Protein AF-A0A1V4S328-F1 (afdb_monomer_lite)

Structure (mmCIF, N/CA/C/O backbone):
data_AF-A0A1V4S328-F1
#
_entry.id   AF-A0A1V4S328-F1
#
loop_
_atom_site.group_PDB
_atom_site.id
_atom_site.type_symbol
_atom_site.label_atom_id
_atom_site.label_alt_id
_atom_site.label_comp_id
_atom_site.label_asym_id
_atom_site.label_entity_id
_atom_site.label_seq_id
_atom_site.pdbx_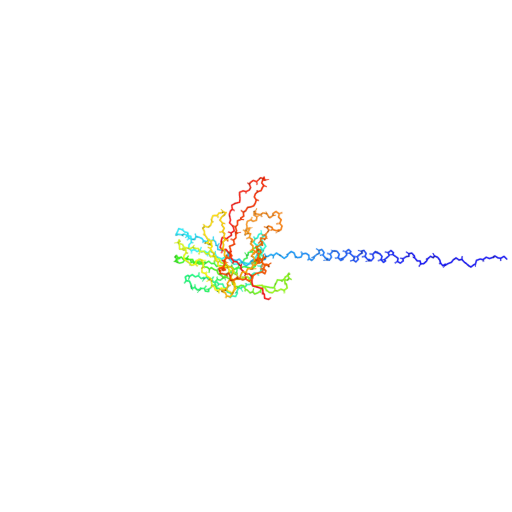PDB_ins_code
_atom_site.Cartn_x
_atom_site.Cartn_y
_atom_site.Cartn_z
_atom_site.occupancy
_atom_site.B_iso_or_equiv
_atom_site.auth_seq_id
_atom_site.auth_comp_id
_atom_site.auth_asym_id
_atom_site.auth_atom_id
_atom_site.pdbx_PDB_model_num
ATOM 1 N N . MET A 1 1 ? 81.652 -33.520 -58.644 1.00 34.81 1 MET A N 1
ATOM 2 C CA . MET A 1 1 ? 80.403 -34.235 -58.299 1.00 34.81 1 MET A CA 1
ATOM 3 C C . MET A 1 1 ? 79.963 -33.724 -56.936 1.00 34.81 1 MET A C 1
ATOM 5 O O . MET A 1 1 ? 80.774 -33.775 -56.031 1.00 34.81 1 MET A O 1
ATOM 9 N N . ALA A 1 2 ? 78.883 -32.932 -56.875 1.00 40.53 2 ALA A N 1
ATOM 10 C CA . ALA A 1 2 ? 77.591 -33.365 -56.312 1.00 40.53 2 ALA A CA 1
ATOM 11 C C . ALA A 1 2 ? 77.728 -33.763 -54.822 1.00 40.53 2 ALA A C 1
ATOM 13 O O . ALA A 1 2 ? 78.492 -34.663 -54.526 1.00 40.53 2 ALA A O 1
ATOM 14 N N . PHE A 1 3 ? 77.041 -33.208 -53.822 1.00 40.44 3 PHE A N 1
ATOM 15 C CA . PHE A 1 3 ? 75.657 -32.736 -53.728 1.00 40.44 3 PHE A CA 1
ATOM 16 C C . PHE A 1 3 ? 75.430 -32.279 -52.252 1.00 40.44 3 PHE A C 1
ATOM 18 O O . PHE A 1 3 ? 76.254 -32.580 -51.395 1.00 40.44 3 PHE A O 1
ATOM 25 N N . PHE A 1 4 ? 74.278 -31.662 -51.955 1.00 43.84 4 PHE A N 1
ATOM 26 C CA . PHE A 1 4 ? 73.704 -31.380 -50.617 1.00 43.84 4 PHE A CA 1
ATOM 27 C C . PHE A 1 4 ? 74.203 -30.167 -49.809 1.00 43.84 4 PHE A C 1
ATOM 29 O O . PHE A 1 4 ? 74.969 -30.289 -48.862 1.00 43.84 4 PHE A O 1
ATOM 36 N N . CYS A 1 5 ? 73.587 -29.007 -50.055 1.00 41.19 5 CYS A N 1
ATOM 37 C CA . CYS A 1 5 ? 73.228 -28.074 -48.980 1.00 41.19 5 CYS A CA 1
ATOM 38 C C . CYS A 1 5 ? 72.052 -27.207 -49.452 1.00 41.19 5 CYS A C 1
ATOM 40 O O . CYS A 1 5 ? 72.241 -26.193 -50.116 1.00 41.19 5 CYS A O 1
ATOM 42 N N . GLY A 1 6 ? 70.819 -27.649 -49.205 1.00 49.41 6 GLY A N 1
ATOM 43 C CA . GLY A 1 6 ? 69.648 -26.915 -49.682 1.00 49.41 6 GLY A CA 1
ATOM 44 C C . GLY A 1 6 ? 68.334 -27.629 -49.423 1.00 49.41 6 GLY A C 1
ATOM 45 O O . GLY A 1 6 ? 67.658 -27.996 -50.370 1.00 49.41 6 GLY A O 1
ATOM 46 N N . LEU A 1 7 ? 67.988 -27.857 -48.155 1.00 45.91 7 LEU A N 1
ATOM 47 C CA . LEU A 1 7 ? 66.638 -28.252 -47.733 1.00 45.91 7 LEU A CA 1
ATOM 48 C C . LEU A 1 7 ? 66.539 -28.146 -46.205 1.00 45.91 7 LEU A C 1
ATOM 50 O O . LEU A 1 7 ? 66.633 -29.149 -45.510 1.00 45.91 7 LEU A O 1
ATOM 54 N N . ASN A 1 8 ? 66.402 -26.932 -45.653 1.00 46.69 8 ASN A N 1
ATOM 55 C CA . ASN A 1 8 ? 65.917 -26.811 -44.267 1.00 46.69 8 ASN A CA 1
ATOM 56 C C . ASN A 1 8 ? 65.267 -25.467 -43.877 1.00 46.69 8 ASN A C 1
ATOM 58 O O . ASN A 1 8 ? 65.293 -25.086 -42.713 1.00 46.69 8 ASN A O 1
ATOM 62 N N . GLN A 1 9 ? 64.674 -24.725 -44.819 1.00 46.88 9 GLN A N 1
ATOM 63 C CA . GLN A 1 9 ? 64.076 -23.404 -44.528 1.00 46.88 9 GLN A CA 1
ATOM 64 C C . GLN A 1 9 ? 62.601 -23.267 -44.946 1.00 46.88 9 GLN A C 1
ATOM 66 O O . GLN A 1 9 ? 62.129 -22.166 -45.208 1.00 46.88 9 GLN A O 1
ATOM 71 N N . LEU A 1 10 ? 61.835 -24.365 -45.002 1.00 42.78 10 LEU A N 1
ATOM 72 C CA . LEU A 1 10 ? 60.416 -24.312 -45.402 1.00 42.78 10 LEU A CA 1
ATOM 73 C C . LEU A 1 10 ? 59.419 -24.974 -44.439 1.00 42.78 10 LEU A C 1
ATOM 75 O O . LEU A 1 10 ? 58.269 -25.160 -44.821 1.00 42.78 10 LEU A O 1
ATOM 79 N N . ASN A 1 11 ? 59.788 -25.273 -43.185 1.00 45.16 11 ASN A N 1
ATOM 80 C CA . ASN A 1 11 ? 58.861 -25.968 -42.275 1.00 45.16 11 ASN A CA 1
ATOM 81 C C . ASN A 1 11 ? 58.718 -25.387 -40.855 1.00 45.16 11 ASN A C 1
ATOM 83 O O . ASN A 1 11 ? 58.588 -26.130 -39.891 1.00 45.16 11 ASN A O 1
ATOM 87 N N . GLN A 1 12 ? 58.716 -24.058 -40.703 1.00 45.53 12 GLN A N 1
ATOM 88 C CA . GLN A 1 12 ? 58.572 -23.399 -39.386 1.00 45.53 12 GLN A CA 1
ATOM 89 C C . GLN A 1 12 ? 57.487 -22.301 -39.336 1.00 45.53 12 GLN A C 1
ATOM 91 O O . GLN A 1 12 ? 57.555 -21.393 -38.514 1.00 45.53 12 GLN A O 1
ATOM 96 N N . LYS A 1 13 ? 56.454 -22.338 -40.199 1.00 47.22 13 LYS A N 1
ATOM 97 C CA . LYS A 1 13 ? 55.400 -21.292 -40.200 1.00 47.22 13 LYS A CA 1
ATOM 98 C C . LYS A 1 13 ? 53.945 -21.777 -40.174 1.00 47.22 13 LYS A C 1
ATOM 100 O O . LYS A 1 13 ? 53.052 -20.990 -40.477 1.00 47.22 13 LYS A O 1
ATOM 105 N N . LYS A 1 14 ? 53.672 -23.032 -39.793 1.00 48.50 14 LYS A N 1
ATOM 106 C CA . LYS A 1 14 ? 52.286 -23.542 -39.683 1.00 48.50 14 LYS A CA 1
ATOM 107 C C . LYS A 1 14 ? 51.793 -23.872 -38.271 1.00 48.50 14 LYS A C 1
ATOM 109 O O . LYS A 1 14 ? 50.584 -23.944 -38.090 1.00 48.50 14 LYS A O 1
ATOM 114 N N . GLU A 1 15 ? 52.657 -23.967 -37.264 1.00 48.09 15 GLU A N 1
ATOM 115 C CA . GLU A 1 15 ? 52.223 -24.429 -35.930 1.00 48.09 15 GLU A CA 1
ATOM 116 C C . GLU A 1 15 ? 51.685 -23.318 -35.007 1.00 48.09 15 GLU A C 1
ATOM 118 O O . GLU A 1 15 ? 50.875 -23.580 -34.126 1.00 48.09 15 GLU A O 1
ATOM 123 N N . GLY A 1 16 ? 52.008 -22.043 -35.255 1.00 48.28 16 GLY A N 1
ATOM 124 C CA . GLY A 1 16 ? 51.587 -20.937 -34.375 1.00 48.28 16 GLY A CA 1
ATOM 125 C C . GLY A 1 16 ? 50.174 -20.375 -34.609 1.00 48.28 16 GLY A C 1
ATOM 126 O O . GLY A 1 16 ? 49.728 -19.509 -33.854 1.00 48.28 16 GLY A O 1
ATOM 127 N N . GLY A 1 17 ? 49.481 -20.798 -35.673 1.00 52.22 17 GLY A N 1
ATOM 128 C CA . GLY A 1 17 ? 48.172 -20.250 -36.062 1.00 52.22 17 GLY A CA 1
ATOM 129 C C . GLY A 1 17 ? 46.989 -20.907 -35.348 1.00 52.22 17 GLY A C 1
ATOM 130 O O . GLY A 1 17 ? 46.088 -20.210 -34.880 1.00 52.22 17 GLY A O 1
ATOM 131 N N . GLY A 1 18 ? 47.014 -22.239 -35.225 1.00 57.62 18 GLY A N 1
ATOM 132 C CA . GLY A 1 18 ? 45.934 -23.027 -34.621 1.00 57.62 18 GLY A CA 1
ATOM 133 C C . GLY A 1 18 ? 45.798 -22.793 -33.118 1.00 57.62 18 GLY A C 1
ATOM 134 O O . GLY A 1 18 ? 44.697 -22.555 -32.633 1.00 57.62 18 GLY A O 1
ATOM 135 N N . GLU A 1 19 ? 46.916 -22.741 -32.393 1.00 63.19 19 GLU A N 1
ATOM 136 C CA . GLU A 1 19 ? 46.919 -22.488 -30.947 1.00 63.19 19 GLU A CA 1
ATOM 137 C C . GLU A 1 19 ? 46.422 -21.070 -30.611 1.00 63.19 19 GLU A C 1
ATOM 139 O O . GLU A 1 19 ? 45.629 -20.873 -29.690 1.00 63.19 19 GLU A O 1
ATOM 144 N N . LYS A 1 20 ? 46.816 -20.067 -31.411 1.00 63.84 20 LYS A N 1
ATOM 145 C CA . LYS A 1 20 ? 46.318 -18.688 -31.269 1.00 63.84 20 LYS A CA 1
ATOM 146 C C . LYS A 1 20 ? 44.831 -18.572 -31.606 1.00 63.84 20 LYS A C 1
ATOM 148 O O . LYS A 1 20 ? 44.135 -17.790 -30.962 1.00 63.84 20 LYS A O 1
ATOM 153 N N . MET A 1 21 ? 44.340 -19.329 -32.588 1.00 69.44 21 MET A N 1
ATOM 154 C CA . MET A 1 21 ? 42.917 -19.367 -32.938 1.00 69.44 21 MET A CA 1
ATOM 155 C C . MET A 1 21 ? 42.092 -20.044 -31.835 1.00 69.44 21 MET A C 1
ATOM 157 O O . MET A 1 21 ? 41.074 -19.506 -31.413 1.00 69.44 21 MET A O 1
ATOM 161 N N . MET A 1 22 ? 42.569 -21.168 -31.298 1.00 72.25 22 MET A N 1
ATOM 162 C CA . MET A 1 22 ? 41.889 -21.932 -30.248 1.00 72.25 22 MET A CA 1
ATOM 163 C C . MET A 1 22 ? 41.813 -21.153 -28.925 1.00 72.25 22 MET A C 1
ATOM 165 O O . MET A 1 22 ? 40.762 -21.129 -28.290 1.00 72.25 22 MET A O 1
ATOM 169 N N . LYS A 1 23 ? 42.870 -20.406 -28.565 1.00 68.44 23 LYS A N 1
ATOM 170 C CA . LYS A 1 23 ? 42.860 -19.483 -27.413 1.00 68.44 23 LYS A CA 1
ATOM 171 C C . LYS A 1 23 ? 41.857 -18.340 -27.581 1.00 68.44 23 LYS A C 1
ATOM 173 O O . LYS A 1 23 ? 41.199 -17.978 -26.612 1.00 68.44 23 LYS A O 1
ATOM 178 N N . LYS A 1 24 ? 41.703 -17.793 -28.794 1.00 71.94 24 LYS A N 1
ATOM 179 C CA . LYS A 1 24 ? 40.712 -16.741 -29.089 1.00 71.94 24 LYS A CA 1
ATOM 180 C C . LYS A 1 24 ? 39.277 -17.263 -29.027 1.00 71.94 24 LYS A C 1
ATOM 182 O O . LYS A 1 24 ? 38.424 -16.580 -28.474 1.00 71.94 24 LYS A O 1
ATOM 187 N N . VAL A 1 25 ? 39.022 -18.466 -29.545 1.00 78.69 25 VAL A N 1
ATOM 188 C CA . VAL A 1 25 ? 37.701 -19.116 -29.473 1.00 78.69 25 VAL A CA 1
ATOM 189 C C . VAL A 1 25 ? 37.343 -19.458 -28.026 1.00 78.69 25 VAL A C 1
ATOM 191 O O . VAL A 1 25 ? 36.220 -19.198 -27.609 1.00 78.69 25 VAL A O 1
ATOM 194 N N . PHE A 1 26 ? 38.301 -19.949 -27.235 1.00 81.19 26 PHE A N 1
ATOM 195 C CA . PHE A 1 26 ? 38.105 -20.199 -25.807 1.00 81.19 26 PHE A CA 1
ATOM 196 C C . PHE A 1 26 ? 37.817 -18.906 -25.030 1.00 81.19 26 PHE A C 1
ATOM 198 O O . PHE A 1 26 ? 36.848 -18.850 -24.280 1.00 81.19 26 PHE A O 1
ATOM 205 N N . PHE A 1 27 ? 38.588 -17.837 -25.260 1.00 80.06 27 PHE A N 1
ATOM 206 C CA . PHE A 1 27 ? 38.329 -16.530 -24.641 1.00 80.06 27 PHE A CA 1
ATOM 207 C C . PHE A 1 27 ? 36.964 -15.951 -25.029 1.00 80.06 27 PHE A C 1
ATOM 209 O O . PHE A 1 27 ? 36.276 -15.392 -24.179 1.00 80.06 27 PHE A O 1
ATOM 216 N N . LEU A 1 28 ? 36.556 -16.097 -26.293 1.00 80.44 28 LEU A N 1
ATOM 217 C CA . LEU A 1 28 ? 35.255 -15.632 -26.768 1.00 80.44 28 LEU A CA 1
ATOM 218 C C . LEU A 1 28 ? 34.106 -16.449 -26.159 1.00 80.44 28 LEU A C 1
ATOM 220 O O . LEU A 1 28 ? 33.110 -15.868 -25.745 1.00 80.44 28 LEU A O 1
ATOM 224 N N . ALA A 1 29 ? 34.259 -17.771 -26.036 1.00 79.12 29 ALA A N 1
ATOM 225 C CA . ALA A 1 29 ? 33.281 -18.638 -25.383 1.00 79.12 29 ALA A CA 1
ATOM 226 C C . ALA A 1 29 ? 33.141 -18.320 -23.885 1.00 79.12 29 ALA A C 1
ATOM 228 O O . ALA A 1 29 ? 32.024 -18.211 -23.389 1.00 79.12 29 ALA A O 1
ATOM 229 N N . VAL A 1 30 ? 34.256 -18.092 -23.181 1.00 79.81 30 VAL A N 1
ATOM 230 C CA . VAL A 1 30 ? 34.241 -17.657 -21.775 1.00 79.81 30 VAL A CA 1
ATOM 231 C C . VAL A 1 30 ? 33.576 -16.287 -21.641 1.00 79.81 30 VAL A C 1
ATOM 233 O O . VAL A 1 30 ? 32.736 -16.118 -20.768 1.00 79.81 30 VAL A O 1
ATOM 236 N N . MET A 1 31 ? 33.863 -15.331 -22.528 1.00 76.12 31 MET A N 1
ATOM 237 C CA . MET A 1 31 ? 33.192 -14.025 -22.522 1.00 76.12 31 MET A CA 1
ATOM 238 C C . MET A 1 31 ? 31.686 -14.128 -22.786 1.00 76.12 31 MET A C 1
ATOM 240 O O . MET A 1 31 ? 30.918 -13.449 -22.117 1.00 76.12 31 MET A O 1
ATOM 244 N N . ILE A 1 32 ? 31.242 -14.998 -23.696 1.00 73.44 32 ILE A N 1
ATOM 245 C CA . ILE A 1 32 ? 29.811 -15.219 -23.959 1.00 73.44 32 ILE A CA 1
ATOM 246 C C . ILE A 1 32 ? 29.117 -15.864 -22.748 1.00 73.44 32 ILE A C 1
ATOM 248 O O . ILE A 1 32 ? 28.014 -15.453 -22.398 1.00 73.44 32 ILE A O 1
ATOM 252 N N . VAL A 1 33 ? 29.761 -16.821 -22.069 1.00 71.31 33 VAL A N 1
ATOM 253 C CA . VAL A 1 33 ? 29.229 -17.437 -20.837 1.00 71.31 33 VAL A CA 1
ATOM 254 C C . VAL A 1 33 ? 29.179 -16.427 -19.689 1.00 71.31 33 VAL A C 1
ATOM 256 O O . VAL A 1 33 ? 28.182 -16.357 -18.981 1.00 71.31 33 VAL A O 1
ATOM 259 N N . VAL A 1 34 ? 30.215 -15.600 -19.531 1.00 65.75 34 VAL A N 1
ATOM 260 C CA . VAL A 1 34 ? 30.266 -14.553 -18.501 1.00 65.75 34 VAL A CA 1
ATOM 261 C C . VAL A 1 34 ? 29.190 -13.494 -18.758 1.00 65.75 34 VAL A C 1
ATOM 263 O O . VAL A 1 34 ? 28.447 -13.171 -17.841 1.00 65.75 34 VAL A O 1
ATOM 266 N N . VAL A 1 35 ? 29.025 -13.014 -19.996 1.00 62.88 35 VAL A N 1
ATOM 267 C CA . VAL A 1 35 ? 27.975 -12.042 -20.361 1.00 62.88 35 VAL A CA 1
ATOM 268 C C . VAL A 1 35 ? 26.567 -12.645 -20.239 1.00 62.88 35 VAL A C 1
ATOM 270 O O . VAL A 1 35 ? 25.644 -11.943 -19.835 1.00 62.88 35 VAL A O 1
ATOM 273 N N . GLY A 1 36 ? 26.393 -13.943 -20.511 1.00 55.72 36 GLY A N 1
ATOM 274 C CA . GLY A 1 36 ? 25.116 -14.647 -20.338 1.00 55.72 36 GLY A CA 1
ATOM 275 C C . GLY A 1 36 ? 24.683 -14.836 -18.877 1.00 55.72 36 GLY A C 1
ATOM 276 O O . GLY A 1 36 ? 23.493 -14.983 -18.616 1.00 55.72 36 GLY A O 1
ATOM 277 N N . CYS A 1 37 ? 25.618 -14.788 -17.923 1.00 54.16 37 CYS A N 1
ATOM 278 C CA . CYS A 1 37 ? 25.336 -14.960 -16.494 1.00 54.16 37 CYS A CA 1
ATOM 279 C C . CYS A 1 37 ? 24.959 -13.661 -15.756 1.00 54.16 37 CYS A C 1
ATOM 281 O O . CYS A 1 37 ? 24.555 -13.735 -14.599 1.00 54.16 37 CYS A O 1
ATOM 283 N N . PHE A 1 38 ? 25.061 -12.487 -16.394 1.00 48.09 38 PHE A N 1
ATOM 284 C CA . PHE A 1 38 ? 24.741 -11.184 -15.778 1.00 48.09 38 PHE A CA 1
ATOM 285 C C . PHE A 1 38 ? 23.399 -10.591 -16.230 1.00 48.09 38 PHE A C 1
ATOM 287 O O . PHE A 1 38 ? 23.171 -9.390 -16.104 1.00 48.09 38 PHE A O 1
ATOM 294 N N . GLY A 1 39 ? 22.486 -11.419 -16.739 1.00 41.41 39 GLY A N 1
ATOM 295 C CA . GLY A 1 39 ? 21.101 -11.013 -16.966 1.00 41.41 39 GLY A CA 1
ATOM 296 C C . GLY A 1 39 ? 20.331 -10.917 -15.650 1.00 41.41 39 GLY A C 1
ATOM 297 O O . GLY A 1 39 ? 19.484 -11.760 -15.382 1.00 41.41 39 GLY A O 1
ATOM 298 N N . SER A 1 40 ? 20.620 -9.919 -14.814 1.00 44.75 40 SER A N 1
ATOM 299 C CA . SER A 1 40 ? 19.703 -9.528 -13.745 1.00 44.75 40 SER A CA 1
ATOM 300 C C . SER A 1 40 ? 18.524 -8.814 -14.395 1.00 44.75 40 SER A C 1
ATOM 302 O O . SER A 1 40 ? 18.599 -7.634 -14.736 1.00 44.75 40 SER A O 1
ATOM 304 N N . THR A 1 41 ? 17.438 -9.543 -14.618 1.00 44.09 41 THR A N 1
ATOM 305 C CA . THR A 1 41 ? 16.123 -8.933 -14.782 1.00 44.09 41 THR A CA 1
ATOM 306 C C . THR A 1 41 ? 15.852 -8.139 -13.507 1.00 44.09 41 THR A C 1
ATOM 308 O O . THR A 1 41 ? 15.697 -8.716 -12.433 1.00 44.09 41 THR A O 1
ATOM 311 N N . ALA A 1 42 ? 15.904 -6.809 -13.601 1.00 44.94 42 ALA A N 1
ATOM 312 C CA . ALA A 1 42 ? 15.511 -5.927 -12.512 1.00 44.94 42 ALA A CA 1
ATOM 313 C C . ALA A 1 42 ? 14.002 -6.099 -12.317 1.00 44.94 42 ALA A C 1
ATOM 315 O O . ALA A 1 42 ? 13.197 -5.529 -13.052 1.00 44.94 42 ALA A O 1
ATOM 316 N N . PHE A 1 43 ? 13.623 -6.986 -11.403 1.00 56.00 43 PHE A N 1
ATOM 317 C CA . PHE A 1 43 ? 12.236 -7.180 -11.025 1.00 56.00 43 PHE A CA 1
ATOM 318 C C . PHE A 1 43 ? 11.854 -6.077 -10.046 1.00 56.00 43 PHE A C 1
ATOM 320 O O . PHE A 1 43 ? 12.553 -5.845 -9.061 1.00 56.00 43 PHE A O 1
ATOM 327 N N . ALA A 1 44 ? 10.738 -5.397 -10.293 1.00 62.19 44 ALA A N 1
ATOM 328 C CA . ALA A 1 44 ? 10.223 -4.424 -9.347 1.00 62.19 44 ALA A CA 1
ATOM 329 C C . ALA A 1 44 ? 9.803 -5.156 -8.063 1.00 62.19 44 ALA A C 1
ATOM 331 O O . ALA A 1 44 ? 8.905 -5.996 -8.059 1.00 62.19 44 ALA A O 1
ATOM 332 N N . HIS A 1 45 ? 10.481 -4.874 -6.956 1.00 79.94 45 HIS A N 1
ATOM 333 C CA . HIS A 1 45 ? 10.024 -5.264 -5.626 1.00 79.94 45 HIS A CA 1
ATOM 334 C C . HIS A 1 45 ? 9.089 -4.189 -5.055 1.00 79.94 45 HIS A C 1
ATOM 336 O O . HIS A 1 45 ? 9.251 -2.992 -5.329 1.00 79.94 45 HIS A O 1
ATOM 342 N N . PHE A 1 46 ? 8.127 -4.626 -4.245 1.00 86.88 46 PHE A N 1
ATOM 343 C CA . PHE A 1 46 ? 7.056 -3.796 -3.704 1.00 86.88 46 PHE A CA 1
ATOM 344 C C . PHE A 1 46 ? 7.018 -3.855 -2.181 1.00 86.88 46 PHE A C 1
ATOM 346 O O . PHE A 1 46 ? 7.005 -4.934 -1.576 1.00 86.88 46 PHE A O 1
ATOM 353 N N . GLY A 1 47 ? 6.953 -2.679 -1.564 1.00 89.38 47 GLY A N 1
ATOM 354 C CA . GLY A 1 47 ? 6.502 -2.501 -0.194 1.00 89.38 47 GLY A CA 1
ATOM 355 C C . GLY A 1 47 ? 5.000 -2.755 -0.119 1.00 89.38 47 GLY A C 1
ATOM 356 O O . GLY A 1 47 ? 4.190 -2.109 -0.776 1.00 89.38 47 GLY A O 1
ATOM 357 N N . MET A 1 48 ? 4.597 -3.721 0.696 1.00 93.44 48 MET A N 1
ATOM 358 C CA . MET A 1 48 ? 3.206 -4.142 0.792 1.00 93.44 48 MET A CA 1
ATOM 359 C C . MET A 1 48 ? 2.665 -3.921 2.197 1.00 93.44 48 MET A C 1
ATOM 361 O O . MET A 1 48 ? 3.315 -4.276 3.174 1.00 93.44 48 MET A O 1
ATOM 365 N N . ILE A 1 49 ? 1.438 -3.402 2.291 1.00 95.81 49 ILE A N 1
ATOM 366 C CA . ILE A 1 49 ? 0.599 -3.429 3.495 1.00 95.81 49 ILE A CA 1
ATOM 367 C C . ILE A 1 49 ? -0.736 -4.069 3.109 1.00 95.81 49 ILE A C 1
ATOM 369 O O . ILE A 1 49 ? -1.580 -3.440 2.478 1.00 95.81 49 ILE A O 1
ATOM 373 N N . ILE A 1 50 ? -0.934 -5.330 3.474 1.00 95.38 50 ILE A N 1
ATOM 374 C CA . ILE A 1 50 ? -2.118 -6.111 3.125 1.00 95.38 50 ILE A CA 1
ATOM 375 C C . ILE A 1 50 ? -2.993 -6.292 4.367 1.00 95.38 50 ILE A C 1
ATOM 377 O O . ILE A 1 50 ? -2.634 -7.054 5.273 1.00 95.38 50 ILE A O 1
ATOM 381 N N . PRO A 1 51 ? -4.148 -5.614 4.441 1.00 95.88 51 PRO A N 1
ATOM 382 C CA . PRO A 1 51 ? -5.130 -5.887 5.469 1.00 95.88 51 PRO A CA 1
ATOM 383 C C . PRO A 1 51 ? -5.916 -7.158 5.117 1.00 95.88 51 PRO A C 1
ATOM 385 O O . PRO A 1 51 ? -6.128 -7.496 3.955 1.00 95.88 51 PRO A O 1
ATOM 388 N N . SER A 1 52 ? -6.372 -7.864 6.146 1.00 94.94 52 SER A N 1
ATOM 389 C CA . SER A 1 52 ? -7.268 -9.022 6.014 1.00 94.94 52 SER A CA 1
ATOM 390 C C . SER A 1 52 ? -8.645 -8.658 5.456 1.00 94.94 52 SER A C 1
ATOM 392 O O . SER A 1 52 ? -9.304 -9.523 4.887 1.00 94.94 52 SER A O 1
ATOM 394 N N . ASP A 1 53 ? -9.052 -7.398 5.606 1.00 92.56 53 ASP A N 1
ATOM 395 C CA . ASP A 1 53 ? -10.284 -6.840 5.063 1.00 92.56 53 ASP A CA 1
ATOM 396 C C . ASP A 1 53 ? -10.100 -5.337 4.807 1.00 92.56 53 ASP A C 1
ATOM 398 O O . ASP A 1 53 ? -9.454 -4.643 5.596 1.00 92.56 53 ASP A O 1
ATOM 402 N N . THR A 1 54 ? -10.652 -4.836 3.705 1.00 90.75 54 THR A N 1
ATOM 403 C CA . THR A 1 54 ? -10.624 -3.417 3.324 1.00 90.75 54 THR A CA 1
ATOM 404 C C . THR A 1 54 ? -11.972 -2.716 3.499 1.00 90.75 54 THR A C 1
ATOM 406 O O . THR A 1 54 ? -12.023 -1.488 3.408 1.00 90.75 54 THR A O 1
ATOM 409 N N . MET A 1 55 ? -13.056 -3.458 3.754 1.00 93.25 55 MET A N 1
ATOM 410 C CA . MET A 1 55 ? -14.433 -2.954 3.822 1.00 93.25 55 MET A CA 1
ATOM 411 C C . MET A 1 55 ? -15.172 -3.570 5.016 1.00 93.25 55 MET A C 1
ATOM 413 O O . MET A 1 55 ? -16.088 -4.370 4.854 1.00 93.25 55 MET A O 1
ATOM 417 N N . VAL A 1 56 ? -14.776 -3.178 6.226 1.00 94.81 56 VAL A N 1
ATOM 418 C CA . VAL A 1 56 ? -15.298 -3.762 7.469 1.00 94.81 56 VAL A CA 1
ATOM 419 C C . VAL A 1 56 ? -16.706 -3.236 7.751 1.00 94.81 56 VAL A C 1
ATOM 421 O O . VAL A 1 56 ? -16.883 -2.046 8.005 1.00 94.81 56 VAL A O 1
ATOM 424 N N . MET A 1 57 ? -17.716 -4.099 7.795 1.00 94.50 57 MET A N 1
ATOM 425 C CA . MET A 1 57 ? -19.109 -3.749 8.096 1.00 94.50 57 MET A CA 1
ATOM 426 C C . MET A 1 57 ? -19.504 -4.102 9.538 1.00 94.50 57 MET A C 1
ATOM 428 O O . MET A 1 57 ? -18.754 -4.716 10.294 1.00 94.50 57 MET A O 1
ATOM 432 N N . GLN A 1 58 ? -20.693 -3.663 9.977 1.00 89.19 58 GLN A N 1
ATOM 433 C CA . GLN A 1 58 ? -21.133 -3.804 11.378 1.00 89.19 58 GLN A CA 1
ATOM 434 C C . GLN A 1 58 ? -21.201 -5.261 11.872 1.00 89.19 58 GLN A C 1
ATOM 436 O O . GLN A 1 58 ? -21.003 -5.498 13.065 1.00 89.19 58 GLN A O 1
ATOM 441 N N . GLY A 1 59 ? -21.478 -6.211 10.972 1.00 90.12 59 GLY A N 1
ATOM 442 C CA . GLY A 1 59 ? -21.527 -7.646 11.271 1.00 90.12 59 GLY A CA 1
ATOM 443 C C . GLY A 1 59 ? -20.165 -8.345 11.264 1.00 90.12 59 GLY A C 1
ATOM 444 O O . GLY A 1 59 ? -20.077 -9.493 11.697 1.00 90.12 59 GLY A O 1
ATOM 445 N N . ASP A 1 60 ? -19.108 -7.669 10.809 1.00 93.12 60 ASP A N 1
ATOM 446 C CA . ASP A 1 60 ? -17.797 -8.279 10.617 1.00 93.12 60 ASP A CA 1
ATOM 447 C C . ASP A 1 60 ? -16.948 -8.270 11.891 1.00 93.12 60 ASP A C 1
ATOM 449 O O . ASP A 1 60 ? -17.225 -7.605 12.900 1.00 93.12 60 ASP A O 1
ATOM 453 N N . LYS A 1 61 ? -15.838 -9.012 11.841 1.00 92.88 61 LYS A N 1
ATOM 454 C CA . LYS A 1 61 ? -14.825 -8.956 12.892 1.00 92.88 61 LYS A CA 1
ATOM 455 C C . LYS A 1 61 ? -14.242 -7.547 12.946 1.00 92.88 61 LYS A C 1
ATOM 457 O O . LYS A 1 61 ? -13.667 -7.051 11.989 1.00 92.88 61 LYS A O 1
ATOM 462 N N . ARG A 1 62 ? -14.273 -6.940 14.131 1.00 95.56 62 ARG A N 1
ATOM 463 C CA . ARG A 1 62 ? -13.676 -5.611 14.370 1.00 95.56 62 ARG A CA 1
ATOM 464 C C . ARG A 1 62 ? -12.147 -5.613 14.440 1.00 95.56 62 ARG A C 1
ATOM 466 O O . ARG A 1 62 ? -11.553 -4.585 14.755 1.00 95.56 62 ARG A O 1
ATOM 473 N N . VAL A 1 63 ? -11.519 -6.770 14.261 1.00 97.69 63 VAL A N 1
ATOM 474 C CA . VAL A 1 63 ? -10.068 -6.927 14.289 1.00 97.69 63 VAL A CA 1
ATOM 475 C C . VAL A 1 63 ? -9.613 -7.200 12.868 1.00 97.69 63 VAL A C 1
ATOM 477 O O . VAL A 1 63 ? -9.923 -8.252 12.316 1.00 97.69 63 VAL A O 1
ATOM 480 N N . VAL A 1 64 ? -8.874 -6.249 12.308 1.00 97.44 64 VAL A N 1
ATOM 481 C CA . VAL A 1 64 ? -8.247 -6.358 10.996 1.00 97.44 64 VAL A CA 1
ATOM 482 C C . VAL A 1 64 ? -6.790 -6.718 11.222 1.00 97.44 64 VAL A C 1
ATOM 484 O O . VAL A 1 64 ? -6.017 -5.918 11.749 1.00 97.44 64 VAL A O 1
ATOM 487 N N . LYS A 1 65 ? -6.403 -7.930 10.828 1.00 98.44 65 LYS A N 1
ATOM 488 C CA . LYS A 1 65 ? -4.988 -8.281 10.696 1.00 98.44 65 LYS A CA 1
ATOM 489 C C . LYS A 1 65 ? -4.390 -7.459 9.560 1.00 98.44 65 LYS A C 1
ATOM 491 O O . LYS A 1 65 ? -4.975 -7.431 8.480 1.00 98.44 65 LYS A O 1
ATOM 496 N N . VAL A 1 66 ? -3.256 -6.816 9.796 1.00 98.25 66 VAL A N 1
ATOM 497 C CA . VAL A 1 66 ? -2.518 -6.017 8.814 1.00 98.25 66 VAL A CA 1
ATOM 498 C C . VAL A 1 66 ? -1.118 -6.595 8.698 1.00 98.25 66 VAL A C 1
ATOM 500 O O . VAL A 1 66 ? -0.401 -6.660 9.694 1.00 98.25 66 VAL A O 1
ATOM 503 N N . VAL A 1 67 ? -0.750 -7.027 7.495 1.00 98.31 67 VAL A N 1
ATOM 504 C CA . VAL A 1 67 ? 0.548 -7.632 7.181 1.00 98.31 67 VAL A CA 1
ATOM 505 C C . VAL A 1 67 ? 1.372 -6.652 6.362 1.00 98.31 67 VAL A C 1
ATOM 507 O O . VAL A 1 67 ? 0.891 -6.152 5.354 1.00 98.31 67 VAL A O 1
ATOM 510 N N . ALA A 1 68 ? 2.608 -6.401 6.774 1.00 97.81 68 ALA A N 1
ATOM 511 C CA . ALA A 1 68 ? 3.586 -5.620 6.038 1.00 97.81 68 ALA A CA 1
ATOM 512 C C . ALA A 1 68 ? 4.733 -6.515 5.549 1.00 97.81 68 ALA A C 1
ATOM 514 O O . ALA A 1 68 ? 5.349 -7.222 6.350 1.00 97.81 68 ALA A O 1
ATOM 515 N N . SER A 1 6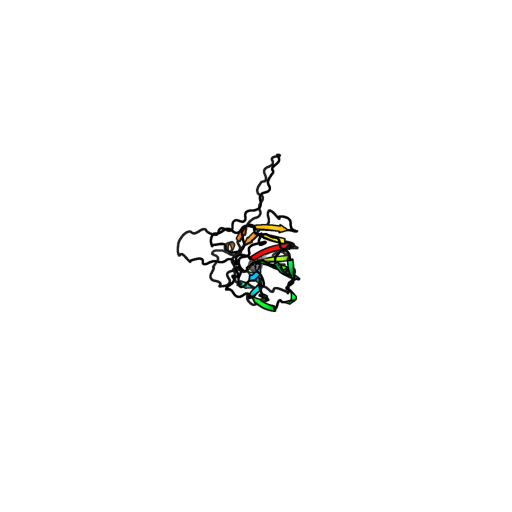9 ? 5.036 -6.480 4.254 1.00 95.88 69 SER A N 1
ATOM 516 C CA . SER A 1 69 ? 6.080 -7.303 3.627 1.00 95.88 69 SER A CA 1
ATOM 517 C C . SER A 1 69 ? 6.784 -6.563 2.495 1.00 95.88 69 SER A C 1
ATOM 519 O O . SER A 1 69 ? 6.300 -5.537 2.026 1.00 95.88 69 SER A O 1
ATOM 521 N N . PHE A 1 70 ? 7.924 -7.095 2.060 1.00 92.88 70 PHE A N 1
ATOM 522 C CA . PHE A 1 70 ? 8.609 -6.673 0.841 1.00 92.88 70 PHE A CA 1
ATOM 523 C C . PHE A 1 70 ? 8.643 -7.869 -0.112 1.00 92.88 70 PHE A C 1
ATOM 525 O O . PHE A 1 70 ? 8.973 -8.976 0.323 1.00 92.88 70 PHE A O 1
ATOM 532 N N . SER A 1 71 ? 8.142 -7.733 -1.339 1.00 88.88 71 SER A N 1
ATOM 533 C CA . SER A 1 71 ? 7.891 -8.894 -2.214 1.00 88.88 71 SER A CA 1
ATOM 534 C C . SER A 1 71 ? 7.813 -8.527 -3.697 1.00 88.88 71 SER A C 1
ATOM 536 O O . SER A 1 71 ? 7.547 -7.379 -4.033 1.00 88.88 71 SER A O 1
ATOM 538 N N . HIS A 1 72 ? 7.948 -9.530 -4.564 1.00 87.50 72 HIS A N 1
ATOM 539 C CA . HIS A 1 72 ? 7.473 -9.515 -5.949 1.00 87.50 72 HIS A CA 1
ATOM 540 C C . HIS A 1 72 ? 6.059 -10.120 -5.974 1.00 87.50 72 HIS A C 1
ATOM 542 O O . HIS A 1 72 ? 5.907 -11.349 -5.929 1.00 87.50 72 HIS A O 1
ATOM 548 N N . PRO A 1 73 ? 4.999 -9.294 -5.933 1.00 85.69 73 PRO A N 1
ATOM 549 C CA . PRO A 1 73 ? 3.641 -9.751 -5.654 1.00 85.69 73 PRO A CA 1
ATOM 550 C C . PRO A 1 73 ? 3.060 -10.654 -6.746 1.00 85.69 73 PRO A C 1
ATOM 552 O O . PRO A 1 73 ? 2.230 -11.508 -6.420 1.00 85.69 73 PRO A O 1
ATOM 555 N N . PHE A 1 74 ? 3.477 -10.505 -8.006 1.00 85.62 74 PHE A N 1
ATOM 556 C CA . PHE A 1 74 ? 3.022 -11.389 -9.081 1.00 85.62 74 PHE A CA 1
ATOM 557 C C . PHE A 1 74 ? 3.693 -12.770 -9.047 1.00 85.62 74 PHE A C 1
ATOM 559 O O . PHE A 1 74 ? 3.054 -13.792 -9.310 1.00 85.62 74 PHE A O 1
ATOM 566 N N . GLU A 1 75 ? 4.982 -12.809 -8.722 1.00 88.00 75 GLU A N 1
ATOM 567 C CA . GLU A 1 75 ? 5.786 -14.035 -8.738 1.00 88.00 75 GLU A CA 1
ATOM 568 C C . GLU A 1 75 ? 5.699 -14.822 -7.426 1.00 88.00 75 GLU A C 1
ATOM 570 O O . GLU A 1 75 ? 5.969 -16.020 -7.401 1.00 88.00 75 GLU A O 1
ATOM 575 N N . GLY A 1 76 ? 5.299 -14.165 -6.334 1.00 88.00 76 GLY A N 1
ATOM 576 C CA . GLY A 1 76 ? 5.233 -14.780 -5.009 1.00 88.00 76 GLY A CA 1
ATOM 577 C C . GLY A 1 76 ? 6.604 -14.946 -4.350 1.00 88.00 76 GLY A C 1
ATOM 578 O O . GLY A 1 76 ? 6.774 -15.820 -3.501 1.00 88.00 76 GLY A O 1
ATOM 579 N N . ASN A 1 77 ? 7.574 -14.112 -4.726 1.00 89.19 77 ASN A N 1
ATOM 580 C CA . ASN A 1 77 ? 8.902 -14.080 -4.119 1.00 89.19 77 ASN A CA 1
ATOM 581 C C . ASN A 1 77 ? 8.933 -13.030 -3.000 1.00 89.19 77 ASN A C 1
ATOM 583 O O . ASN A 1 77 ? 8.459 -11.909 -3.181 1.00 89.19 77 ASN A O 1
ATOM 587 N N . GLY A 1 78 ? 9.466 -13.380 -1.829 1.00 89.81 78 GLY A N 1
ATOM 588 C CA . GLY A 1 78 ? 9.611 -12.452 -0.704 1.00 89.81 78 GLY A CA 1
ATOM 589 C C . GLY A 1 78 ? 11.003 -11.837 -0.624 1.00 89.81 78 GLY A C 1
ATOM 590 O O . GLY A 1 78 ? 11.952 -12.329 -1.224 1.00 89.81 78 GLY A O 1
ATOM 591 N N . MET A 1 79 ? 11.123 -10.786 0.179 1.00 91.19 79 MET A N 1
ATOM 592 C CA . MET A 1 79 ? 12.382 -10.145 0.539 1.00 91.19 79 MET A CA 1
ATOM 593 C C . MET A 1 79 ? 12.371 -9.765 2.020 1.00 91.19 79 MET A C 1
ATOM 595 O O . MET A 1 79 ? 11.314 -9.595 2.633 1.00 91.19 79 MET A O 1
ATOM 599 N N . GLU A 1 80 ? 13.558 -9.631 2.607 1.00 95.50 80 GLU A N 1
ATOM 600 C CA . GLU A 1 80 ? 13.706 -9.273 4.017 1.00 95.50 80 GLU A CA 1
ATOM 601 C C . GLU A 1 80 ? 13.239 -7.835 4.278 1.00 95.50 80 GLU A C 1
ATOM 603 O O . GLU A 1 80 ? 13.912 -6.870 3.914 1.00 95.50 80 GLU A O 1
ATOM 608 N N . LEU A 1 81 ? 12.118 -7.676 4.983 1.00 95.94 81 LEU A N 1
ATOM 609 C CA . LEU A 1 81 ? 11.678 -6.379 5.480 1.00 95.94 81 LEU A CA 1
ATOM 610 C C . LEU A 1 81 ? 12.258 -6.141 6.877 1.00 95.94 81 LEU A C 1
ATOM 612 O O . LEU A 1 81 ? 11.717 -6.590 7.894 1.00 95.94 81 LEU A O 1
ATOM 616 N N . ALA A 1 82 ? 13.359 -5.389 6.946 1.00 96.44 82 ALA A N 1
ATOM 617 C CA . ALA A 1 82 ? 13.861 -4.873 8.217 1.00 96.44 82 ALA A CA 1
ATOM 618 C C . ALA A 1 82 ? 12.764 -4.085 8.956 1.00 96.44 82 ALA A C 1
ATOM 620 O O . ALA A 1 82 ? 11.844 -3.546 8.340 1.00 96.44 82 ALA A O 1
ATOM 621 N N . LYS A 1 83 ? 12.861 -3.994 10.291 1.00 97.31 83 LYS A N 1
ATOM 622 C CA . LYS A 1 83 ? 11.874 -3.236 11.073 1.00 97.31 83 LYS A CA 1
ATOM 623 C C . LYS A 1 83 ? 11.799 -1.792 10.538 1.00 97.31 83 LYS A C 1
ATOM 625 O O . LYS A 1 83 ? 12.853 -1.145 10.487 1.00 97.31 83 LYS A O 1
ATOM 630 N N . PRO A 1 84 ? 10.608 -1.312 10.125 1.00 97.56 84 PRO A N 1
ATOM 631 C CA . PRO A 1 84 ? 10.476 -0.045 9.412 1.00 97.56 84 PRO A CA 1
ATOM 632 C C . PRO A 1 84 ? 10.821 1.153 10.302 1.00 97.56 84 PRO A C 1
ATOM 634 O O . PRO A 1 84 ? 10.806 1.055 11.531 1.00 97.56 84 PRO A O 1
ATOM 637 N N . VAL A 1 85 ? 11.122 2.293 9.675 1.00 98.00 85 VAL A N 1
ATOM 638 C CA . VAL A 1 85 ? 11.339 3.570 10.375 1.00 98.00 85 VAL A CA 1
ATOM 639 C C . VAL A 1 85 ? 10.013 4.074 10.933 1.00 98.00 85 VAL A C 1
ATOM 641 O O . VAL A 1 85 ? 9.935 4.484 12.091 1.00 98.00 85 VAL A O 1
ATOM 644 N N . GLN A 1 86 ? 8.949 3.975 10.133 1.00 98.12 86 GLN A N 1
ATOM 645 C CA . GLN A 1 86 ? 7.596 4.312 10.551 1.00 98.12 86 GLN A CA 1
ATOM 646 C C . GLN A 1 86 ? 6.624 3.210 10.158 1.00 98.12 86 GLN A C 1
ATOM 648 O O . GLN A 1 86 ? 6.661 2.677 9.053 1.00 98.12 86 GLN A O 1
ATOM 653 N N . PHE A 1 87 ? 5.709 2.910 11.071 1.00 98.56 87 PHE A N 1
ATOM 654 C CA . PHE A 1 87 ? 4.517 2.138 10.774 1.00 98.56 87 PHE A CA 1
ATOM 655 C C . PHE A 1 87 ? 3.372 2.686 11.618 1.00 98.56 87 PHE A C 1
ATOM 657 O O . PHE A 1 87 ? 3.515 2.851 12.838 1.00 98.56 87 PHE A O 1
ATOM 664 N N . GLY A 1 88 ? 2.249 3.003 10.988 1.00 98.50 88 GLY A N 1
ATOM 665 C CA . GLY A 1 88 ? 1.147 3.670 11.663 1.00 98.50 88 GLY A CA 1
ATOM 666 C C . GLY A 1 88 ? -0.154 3.627 10.888 1.00 98.50 88 GLY A C 1
ATOM 667 O O . GLY A 1 88 ? -0.260 3.014 9.829 1.00 98.50 88 GLY A O 1
ATOM 668 N N . VAL A 1 89 ? -1.156 4.286 11.456 1.00 98.38 89 VAL A N 1
ATOM 669 C CA . VAL A 1 89 ? -2.461 4.488 10.833 1.00 98.38 89 VAL A CA 1
ATOM 670 C C . VAL A 1 89 ? -2.881 5.941 11.000 1.00 98.38 89 VAL A C 1
ATOM 672 O O . VAL A 1 89 ? -2.706 6.520 12.073 1.00 98.38 89 VAL A O 1
ATOM 675 N N . MET A 1 90 ? -3.412 6.545 9.944 1.00 97.81 90 MET A N 1
ATOM 676 C CA . MET A 1 90 ? -4.083 7.836 10.000 1.00 97.81 90 MET A CA 1
ATOM 677 C C . MET A 1 90 ? -5.594 7.624 9.933 1.00 97.81 90 MET A C 1
ATOM 679 O O . MET A 1 90 ? -6.090 6.864 9.106 1.00 97.81 90 MET A O 1
ATOM 683 N N . THR A 1 91 ? -6.325 8.305 10.809 1.00 96.50 91 THR A N 1
ATOM 684 C CA . THR A 1 91 ? -7.786 8.377 10.755 1.00 96.50 91 THR A CA 1
ATOM 685 C C . THR A 1 91 ? -8.233 9.763 11.205 1.00 96.50 91 THR A C 1
ATOM 687 O O . THR A 1 91 ? -7.736 10.276 12.214 1.00 96.50 91 THR A O 1
ATOM 690 N N . ARG A 1 92 ? -9.139 10.396 10.449 1.00 92.94 92 ARG A N 1
ATOM 691 C CA . ARG A 1 92 ? -9.661 11.749 10.732 1.00 92.94 92 ARG A CA 1
ATOM 692 C C . ARG A 1 92 ? -8.540 12.776 10.958 1.00 92.94 92 ARG A C 1
ATOM 694 O O . ARG A 1 92 ? -8.492 13.435 11.999 1.00 92.94 92 ARG A O 1
ATOM 701 N N . GLY A 1 93 ? -7.563 12.798 10.049 1.00 93.56 93 GLY A N 1
ATOM 702 C CA . GLY A 1 93 ? -6.383 13.669 10.111 1.00 93.56 93 GLY A CA 1
ATOM 703 C C . GLY A 1 93 ? -5.394 13.391 11.254 1.00 93.56 93 GLY A C 1
ATOM 704 O O . GLY A 1 93 ? -4.406 14.108 11.399 1.00 93.56 93 GLY A O 1
ATOM 705 N N . LYS A 1 94 ? -5.614 12.367 12.092 1.00 96.06 94 LYS A N 1
ATOM 706 C CA . LYS A 1 94 ? -4.747 12.053 13.240 1.00 96.06 94 LYS A CA 1
ATOM 707 C C . LYS A 1 94 ? -3.929 10.796 12.983 1.00 96.06 94 LYS A C 1
ATOM 709 O O . LYS A 1 94 ? -4.490 9.728 12.744 1.00 96.06 94 LYS A O 1
ATOM 714 N N . LYS A 1 95 ? -2.602 10.918 13.087 1.00 97.69 95 LYS A N 1
ATOM 715 C CA . LYS A 1 95 ? -1.666 9.787 13.029 1.00 97.69 95 LYS A CA 1
ATOM 716 C C . LYS A 1 95 ? -1.587 9.070 14.374 1.00 97.69 95 LYS A C 1
ATOM 718 O O . LYS A 1 95 ? -1.498 9.698 15.428 1.00 97.69 95 LYS A O 1
ATOM 723 N N . GLN A 1 96 ? -1.550 7.747 14.319 1.00 98.00 96 GLN A N 1
ATOM 724 C CA . GLN A 1 96 ? -1.248 6.863 15.433 1.00 98.00 96 GLN A CA 1
ATOM 725 C C . GLN A 1 96 ? -0.053 5.984 15.052 1.00 98.00 96 GLN A C 1
ATOM 727 O O . GLN A 1 96 ? -0.122 5.215 14.094 1.00 98.00 96 GLN A O 1
ATOM 732 N N . GLY A 1 97 ? 1.026 6.061 15.834 1.00 98.31 97 GLY A N 1
ATOM 733 C CA . GLY A 1 97 ? 2.165 5.155 15.696 1.00 98.31 97 GLY A CA 1
ATOM 734 C C . GLY A 1 97 ? 1.817 3.738 16.159 1.00 98.31 97 GLY A C 1
ATOM 735 O O . GLY A 1 97 ? 1.221 3.550 17.221 1.00 98.31 97 GLY A O 1
ATOM 736 N N .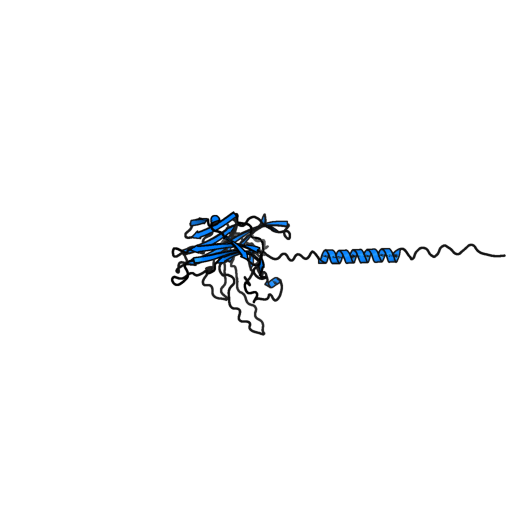 LEU A 1 98 ? 2.201 2.742 15.364 1.00 98.50 98 LEU A N 1
ATOM 737 C CA . LEU A 1 98 ? 1.936 1.318 15.601 1.00 98.50 98 LEU A CA 1
ATOM 738 C C . LEU A 1 98 ? 3.221 0.467 15.597 1.00 98.50 98 LEU A C 1
ATOM 740 O O . LEU A 1 98 ? 3.161 -0.744 15.782 1.00 98.50 98 LEU A O 1
ATOM 744 N N . LEU A 1 99 ? 4.394 1.091 15.445 1.00 97.88 99 LEU A N 1
ATOM 745 C CA . LEU A 1 99 ? 5.692 0.417 15.307 1.00 97.88 99 LEU A CA 1
ATOM 746 C C . LEU A 1 99 ? 6.039 -0.539 16.467 1.00 97.88 99 LEU A C 1
ATOM 748 O O . LEU A 1 99 ? 6.670 -1.578 16.259 1.00 97.88 99 LEU A O 1
ATOM 752 N N . SER A 1 100 ? 5.639 -0.205 17.696 1.00 97.94 100 SER A N 1
ATOM 753 C CA . SER A 1 100 ? 5.865 -1.045 18.882 1.00 97.94 100 SER A CA 1
ATOM 754 C C . SER A 1 100 ? 4.945 -2.268 18.956 1.00 97.94 100 SER A C 1
ATOM 756 O O . SER A 1 100 ? 5.215 -3.172 19.739 1.00 97.94 100 SER A O 1
ATOM 758 N N . GLN A 1 101 ? 3.881 -2.307 18.151 1.00 98.25 101 GLN A N 1
ATOM 759 C CA . GLN A 1 101 ? 2.875 -3.374 18.152 1.00 98.25 101 GLN A CA 1
ATOM 760 C C . GLN A 1 101 ? 3.142 -4.443 17.087 1.00 98.25 101 GLN A C 1
ATOM 762 O O . GLN A 1 101 ? 2.470 -5.474 17.086 1.00 98.25 101 GLN A O 1
ATOM 767 N N . LEU A 1 102 ? 4.101 -4.199 16.188 1.00 98.56 102 LEU A N 1
ATOM 768 C CA . LEU A 1 102 ? 4.457 -5.135 15.130 1.00 98.56 102 LEU A CA 1
ATOM 769 C C . LEU A 1 102 ? 5.063 -6.413 15.710 1.00 98.56 102 LEU A C 1
ATOM 771 O O . LEU A 1 102 ? 6.001 -6.369 16.511 1.00 98.56 102 LEU A O 1
ATOM 775 N N . LYS A 1 103 ? 4.552 -7.545 15.240 1.00 98.62 103 LYS A N 1
ATOM 776 C CA . LYS A 1 103 ? 5.079 -8.883 15.493 1.00 98.62 103 LYS A CA 1
ATOM 777 C C . LYS A 1 103 ? 5.811 -9.362 14.252 1.00 98.62 103 LYS A C 1
ATOM 779 O O . LYS A 1 103 ? 5.321 -9.174 13.142 1.00 98.62 103 LYS A O 1
ATOM 784 N N . GLU A 1 104 ? 6.983 -9.954 14.445 1.00 98.62 104 GLU A N 1
ATOM 785 C CA . GLU A 1 104 ? 7.729 -10.556 13.343 1.00 98.62 104 GLU A CA 1
ATOM 786 C C . GLU A 1 104 ? 6.993 -11.807 12.848 1.00 98.62 104 GLU A C 1
ATOM 788 O O . GLU A 1 104 ? 6.568 -12.645 13.644 1.00 98.62 104 GLU A O 1
ATOM 793 N N . ILE A 1 105 ? 6.849 -11.922 11.532 1.00 98.56 105 ILE A N 1
ATOM 794 C CA . ILE A 1 105 ? 6.315 -13.094 10.834 1.00 98.56 105 ILE A CA 1
ATOM 795 C C . ILE A 1 105 ? 7.160 -13.375 9.592 1.00 98.56 105 ILE A C 1
ATOM 797 O O . ILE A 1 105 ? 8.149 -12.690 9.326 1.00 98.56 105 ILE A O 1
ATOM 801 N N . LYS A 1 106 ? 6.754 -14.377 8.808 1.00 97.75 106 LYS A N 1
ATOM 802 C CA . LYS A 1 106 ? 7.322 -14.632 7.488 1.00 97.75 106 LYS A CA 1
ATOM 803 C C . LYS A 1 106 ? 6.265 -14.536 6.398 1.00 97.75 106 LYS A C 1
ATOM 805 O O . LYS A 1 106 ? 5.194 -15.124 6.526 1.00 97.75 106 LYS A O 1
ATOM 810 N N . VAL A 1 107 ? 6.598 -13.846 5.313 1.00 95.12 107 VAL A N 1
ATOM 811 C CA . VAL A 1 107 ? 5.826 -13.815 4.064 1.00 95.12 107 VAL A CA 1
ATOM 812 C C . VAL A 1 107 ? 6.749 -14.308 2.957 1.00 95.12 107 VAL A C 1
ATOM 814 O O . VAL A 1 107 ? 7.877 -13.841 2.841 1.00 95.12 107 VAL A O 1
ATOM 817 N N . PHE A 1 108 ? 6.305 -15.327 2.215 1.00 93.00 108 PHE A N 1
ATOM 818 C CA . PHE A 1 108 ? 7.121 -16.022 1.206 1.00 93.00 108 PHE A CA 1
ATOM 819 C C . PHE A 1 108 ? 8.503 -16.478 1.724 1.00 93.00 108 PHE A C 1
ATOM 821 O O . PHE A 1 108 ? 9.488 -16.459 1.003 1.00 93.00 108 PHE A O 1
ATOM 828 N N . GLY A 1 109 ? 8.586 -16.879 2.999 1.00 94.88 109 GLY A N 1
ATOM 829 C CA . GLY A 1 109 ? 9.828 -17.352 3.629 1.00 94.88 109 GLY A CA 1
ATOM 830 C C . GLY A 1 109 ? 10.729 -16.261 4.221 1.00 94.88 109 GLY A C 1
ATOM 831 O O . GLY A 1 109 ? 11.623 -16.594 5.002 1.00 94.88 109 GLY A O 1
ATOM 832 N N . HIS A 1 110 ? 10.439 -14.987 3.949 1.00 97.25 110 HIS A N 1
ATOM 833 C CA . HIS A 1 110 ? 11.254 -13.841 4.353 1.00 97.25 110 HIS A CA 1
ATOM 834 C C . HIS A 1 110 ? 10.642 -13.046 5.496 1.00 97.25 110 HIS A C 1
ATOM 836 O O . HIS A 1 110 ? 9.423 -13.068 5.691 1.00 97.25 110 HIS A O 1
ATOM 842 N N . LYS A 1 111 ? 11.484 -12.341 6.259 1.00 98.19 111 LYS A N 1
ATOM 843 C CA . LYS A 1 111 ? 11.029 -11.516 7.383 1.00 98.19 111 LYS A CA 1
ATOM 844 C C . LYS A 1 111 ? 10.009 -10.474 6.939 1.00 98.19 111 LYS A C 1
ATOM 846 O O . LYS A 1 111 ? 10.241 -9.694 6.021 1.00 98.19 111 LYS A O 1
ATOM 851 N N . ALA A 1 112 ? 8.907 -10.442 7.668 1.00 98.38 112 ALA A N 1
ATOM 852 C CA . ALA A 1 112 ? 7.795 -9.531 7.494 1.00 98.38 112 ALA A CA 1
ATOM 853 C C . ALA A 1 112 ? 7.235 -9.147 8.871 1.00 98.38 112 ALA A C 1
ATOM 855 O O . ALA A 1 112 ? 7.688 -9.637 9.911 1.00 98.38 112 ALA A O 1
ATOM 856 N N . TRP A 1 113 ? 6.232 -8.278 8.887 1.00 98.75 113 TRP A N 1
ATOM 857 C CA . TRP A 1 113 ? 5.616 -7.797 10.118 1.00 98.75 113 TRP A CA 1
ATOM 858 C C . TRP A 1 113 ? 4.102 -7.921 10.054 1.00 98.75 113 TRP A C 1
ATOM 860 O O . TRP A 1 113 ? 3.503 -7.742 9.001 1.00 98.75 113 TRP A O 1
ATOM 870 N N . GLU A 1 114 ? 3.458 -8.181 11.184 1.00 98.56 114 GLU A N 1
ATOM 871 C CA . GLU A 1 114 ? 2.004 -8.095 11.295 1.00 98.56 114 GLU A CA 1
ATOM 872 C C . GLU A 1 114 ? 1.561 -7.361 12.556 1.00 98.56 114 GLU A C 1
ATOM 874 O O . GLU A 1 114 ? 2.297 -7.253 13.539 1.00 98.56 114 GLU A O 1
ATOM 879 N N . LEU A 1 115 ? 0.311 -6.913 12.551 1.00 98.38 115 LEU A N 1
ATOM 880 C CA . LEU A 1 115 ? -0.431 -6.577 13.757 1.00 98.38 115 LEU A CA 1
ATOM 881 C C . LEU A 1 115 ? -1.906 -6.939 13.598 1.00 98.38 115 LEU A C 1
ATOM 883 O O . LEU A 1 115 ? -2.427 -7.027 12.489 1.00 98.38 115 LEU A O 1
ATOM 887 N N . ASP A 1 116 ? -2.595 -7.044 14.725 1.00 98.50 116 ASP A N 1
ATOM 888 C CA . ASP A 1 116 ? -4.048 -7.134 14.764 1.00 98.50 116 ASP A CA 1
ATOM 889 C C . ASP A 1 116 ? -4.605 -5.773 15.214 1.00 98.50 116 ASP A C 1
ATOM 891 O O . ASP A 1 116 ? -4.518 -5.402 16.387 1.00 98.50 116 ASP A O 1
ATOM 895 N N . TYR A 1 117 ? -5.155 -4.996 14.278 1.00 98.38 117 TYR A N 1
ATOM 896 C CA . TYR A 1 117 ? -5.704 -3.670 14.553 1.00 98.38 117 TYR A CA 1
ATOM 897 C C . TYR A 1 117 ? -7.189 -3.750 14.905 1.00 98.38 117 TYR A C 1
ATOM 899 O O . TYR A 1 117 ? -8.012 -4.211 14.113 1.00 98.38 117 TYR A O 1
ATOM 907 N N . ARG A 1 118 ? -7.564 -3.261 16.092 1.00 97.56 118 ARG A N 1
ATOM 908 C CA . ARG A 1 118 ? -8.969 -3.210 16.515 1.00 97.56 118 ARG A CA 1
ATOM 909 C C . ARG A 1 118 ? -9.626 -1.905 16.079 1.00 97.56 118 ARG A C 1
ATOM 911 O O . ARG A 1 118 ? -9.391 -0.859 16.685 1.00 97.56 118 ARG A O 1
ATOM 918 N N . VAL A 1 119 ? -10.521 -1.993 15.104 1.00 96.81 119 VAL A N 1
ATOM 919 C CA . VAL A 1 119 ? -11.379 -0.897 14.654 1.00 96.81 119 VAL A CA 1
ATOM 920 C C . VAL A 1 119 ? -12.402 -0.575 15.745 1.00 96.81 119 VAL A C 1
ATOM 922 O O . VAL A 1 119 ? -13.178 -1.428 16.184 1.00 96.81 119 VAL A O 1
ATOM 925 N N . LYS A 1 120 ? -12.380 0.669 16.231 1.00 93.56 120 LYS A N 1
ATOM 926 C CA . LYS A 1 120 ? -13.202 1.102 17.377 1.00 93.56 120 LYS A CA 1
ATOM 927 C C . LYS A 1 120 ? -14.421 1.922 16.976 1.00 93.56 120 LYS A C 1
ATOM 929 O O . LYS A 1 120 ? -15.386 1.956 17.735 1.00 93.56 120 LYS A O 1
ATOM 934 N N . ARG A 1 121 ? -14.357 2.630 15.850 1.00 94.62 121 ARG A N 1
ATOM 935 C CA . ARG A 1 121 ? -15.357 3.612 15.418 1.00 94.62 121 ARG A CA 1
ATOM 936 C C . ARG A 1 121 ? -15.506 3.553 13.896 1.00 94.62 121 ARG A C 1
ATOM 938 O O . ARG A 1 121 ? -14.585 3.065 13.248 1.00 94.62 121 ARG A O 1
ATOM 945 N N . PRO A 1 122 ? -16.630 4.031 13.342 1.00 96.56 122 PRO A N 1
ATOM 946 C CA . PRO A 1 122 ? -16.730 4.264 11.907 1.00 96.56 122 PRO A CA 1
ATOM 947 C C . PRO A 1 122 ? -15.628 5.223 11.460 1.00 96.56 122 PRO A C 1
ATOM 949 O O . PRO A 1 122 ? -15.285 6.159 12.197 1.00 96.56 122 PRO A O 1
ATOM 952 N N . GLY A 1 123 ? -15.031 4.949 10.312 1.00 96.44 123 GLY A N 1
ATOM 953 C CA . GLY A 1 123 ? -14.000 5.807 9.750 1.00 96.44 123 GLY A CA 1
ATOM 954 C C . GLY A 1 123 ? -13.241 5.158 8.610 1.00 96.44 123 GLY A C 1
ATOM 955 O O . GLY A 1 123 ? -13.248 3.937 8.440 1.00 96.44 123 GLY A O 1
ATOM 956 N N . VAL A 1 124 ? -12.514 6.001 7.888 1.00 97.00 124 VAL A N 1
ATOM 957 C CA . VAL A 1 124 ? -11.440 5.580 6.997 1.00 97.00 124 VAL A CA 1
ATOM 958 C C . VAL A 1 124 ? -10.130 5.508 7.786 1.00 97.00 124 VAL A C 1
ATOM 960 O O . VAL A 1 124 ? -9.824 6.365 8.627 1.00 97.00 124 VAL A O 1
ATOM 963 N N . TYR A 1 125 ? -9.370 4.446 7.538 1.00 97.50 125 TYR A N 1
ATOM 964 C CA . TYR A 1 125 ? -8.097 4.155 8.183 1.00 97.50 125 TYR A CA 1
ATOM 965 C C . TYR A 1 125 ? -7.031 3.949 7.107 1.00 97.50 125 TYR A C 1
ATOM 967 O O . TYR A 1 125 ? -7.043 2.946 6.393 1.00 97.50 125 TYR A O 1
ATOM 975 N N . ALA A 1 126 ? -6.104 4.899 7.000 1.00 97.56 126 ALA A N 1
ATOM 976 C CA . ALA A 1 126 ? -4.964 4.830 6.096 1.00 97.56 126 ALA A CA 1
ATOM 977 C C . ALA A 1 126 ? -3.746 4.286 6.852 1.00 97.56 126 ALA A C 1
ATOM 979 O O . ALA A 1 126 ? -3.090 5.016 7.598 1.00 97.56 126 ALA A O 1
ATOM 980 N N . PHE A 1 127 ? -3.459 2.995 6.705 1.00 98.12 127 PHE A N 1
ATOM 981 C CA . PHE A 1 127 ? -2.223 2.403 7.214 1.00 98.12 127 PHE A CA 1
ATOM 982 C C . PHE A 1 127 ? -1.059 2.817 6.329 1.00 98.12 127 PHE A C 1
ATOM 984 O O . PHE A 1 127 ? -1.204 2.861 5.112 1.00 98.12 127 PHE A O 1
ATOM 991 N N . TYR A 1 128 ? 0.090 3.102 6.926 1.00 98.25 128 TYR A N 1
ATOM 992 C CA . TYR A 1 128 ? 1.267 3.555 6.199 1.00 98.25 128 TYR A CA 1
ATOM 993 C C . TYR A 1 128 ? 2.553 2.963 6.771 1.00 98.25 128 TYR A C 1
ATOM 995 O O . TYR A 1 128 ? 2.641 2.658 7.966 1.00 98.25 128 TYR A O 1
ATOM 1003 N N . LEU A 1 129 ? 3.550 2.825 5.901 1.00 96.25 129 LEU A N 1
ATOM 1004 C CA . LEU A 1 129 ? 4.867 2.281 6.189 1.00 96.25 129 LEU A CA 1
ATOM 1005 C C . LEU A 1 129 ? 5.935 3.110 5.469 1.00 96.25 129 LEU A C 1
ATOM 1007 O O . LEU A 1 129 ? 5.835 3.377 4.273 1.00 96.25 129 LEU A O 1
ATOM 1011 N N . GLU A 1 130 ? 6.968 3.475 6.219 1.00 97.19 130 GLU A N 1
ATOM 1012 C CA . GLU A 1 130 ? 8.245 3.958 5.697 1.00 97.19 130 GLU A CA 1
ATOM 1013 C C . GLU A 1 130 ? 9.316 2.927 6.082 1.00 97.19 130 GLU A C 1
ATOM 1015 O O . GLU A 1 130 ? 9.596 2.757 7.281 1.00 97.19 130 GLU A O 1
ATOM 1020 N N . PRO A 1 131 ? 9.885 2.191 5.113 1.00 94.12 131 PRO A N 1
ATOM 1021 C CA . PRO A 1 131 ? 10.925 1.216 5.386 1.00 94.12 131 PRO A CA 1
ATOM 1022 C C . PRO A 1 131 ? 12.258 1.925 5.644 1.00 94.12 131 PRO A C 1
ATOM 1024 O O . PRO A 1 131 ? 12.401 3.133 5.464 1.00 94.12 131 PRO A O 1
ATOM 1027 N N . LYS A 1 132 ? 13.267 1.159 6.059 1.00 95.06 132 LYS A N 1
ATOM 1028 C CA . LYS A 1 132 ? 14.649 1.633 5.930 1.00 95.06 132 LYS A CA 1
ATOM 1029 C C . LYS A 1 132 ? 15.032 1.655 4.442 1.00 95.06 132 LYS A C 1
ATOM 1031 O O . LYS A 1 132 ? 14.522 0.802 3.715 1.00 95.06 132 LYS A O 1
ATOM 1036 N N . PRO A 1 133 ? 15.932 2.554 4.007 1.00 91.50 133 PRO A N 1
ATOM 1037 C CA . PRO A 1 133 ? 16.464 2.512 2.651 1.00 91.50 133 PRO A CA 1
ATOM 1038 C C . PRO A 1 133 ? 17.033 1.129 2.322 1.00 91.50 133 PRO A C 1
ATOM 1040 O O . PRO A 1 133 ? 17.784 0.554 3.116 1.00 91.50 133 PRO A O 1
ATOM 1043 N N . TYR A 1 134 ? 16.651 0.603 1.165 1.00 84.44 134 TYR A N 1
ATOM 1044 C CA . TYR A 1 134 ? 17.118 -0.665 0.619 1.00 84.44 134 TYR A CA 1
ATOM 1045 C C . TYR A 1 134 ? 18.126 -0.391 -0.495 1.00 84.44 134 TYR A C 1
ATOM 1047 O O . TYR A 1 134 ? 17.881 0.469 -1.331 1.00 84.44 134 TYR A O 1
ATOM 1055 N N . TRP A 1 135 ? 19.258 -1.091 -0.493 1.00 88.19 135 TRP A N 1
ATOM 1056 C CA . TRP A 1 135 ? 20.217 -1.021 -1.594 1.00 88.19 135 TRP A CA 1
ATOM 1057 C C . TRP A 1 135 ? 19.735 -1.905 -2.741 1.00 88.19 135 TRP A C 1
ATOM 1059 O O . TRP A 1 135 ? 19.668 -3.116 -2.540 1.00 88.19 135 TRP A O 1
ATOM 1069 N N . GLU A 1 136 ? 19.447 -1.319 -3.905 1.00 81.25 136 GLU A N 1
ATOM 1070 C CA . GLU A 1 136 ? 19.071 -2.029 -5.133 1.00 81.25 136 GLU A CA 1
ATOM 1071 C C . GLU A 1 136 ? 20.300 -2.148 -6.052 1.00 81.25 136 GLU A C 1
ATOM 1073 O O . GLU A 1 136 ? 20.664 -1.174 -6.723 1.00 81.25 136 GLU A O 1
ATOM 1078 N N . PRO A 1 137 ? 20.981 -3.313 -6.088 1.00 78.50 137 PRO A N 1
ATOM 1079 C CA . PRO A 1 137 ? 22.199 -3.486 -6.874 1.00 78.50 137 PRO A CA 1
ATOM 1080 C C . PRO A 1 137 ? 21.994 -3.289 -8.376 1.00 78.50 137 PRO A C 1
ATOM 1082 O O 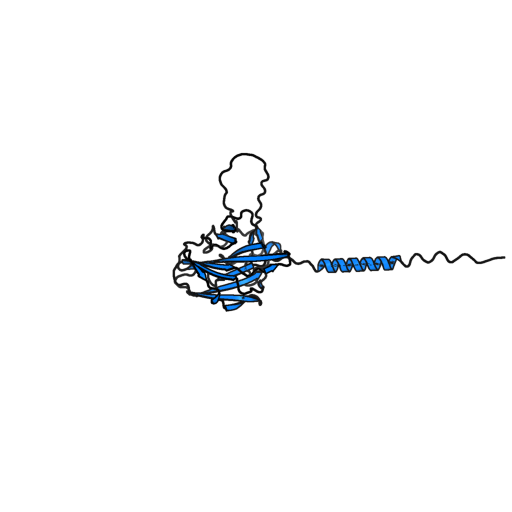. PRO A 1 137 ? 22.933 -2.884 -9.057 1.00 78.50 137 PRO A O 1
ATOM 1085 N N . ALA A 1 138 ? 20.800 -3.578 -8.903 1.00 73.75 138 ALA A N 1
ATOM 1086 C CA . ALA A 1 138 ? 20.503 -3.404 -10.321 1.00 73.75 138 ALA A CA 1
ATOM 1087 C C . ALA A 1 138 ? 20.398 -1.922 -10.718 1.00 73.75 138 ALA A C 1
ATOM 1089 O O . ALA A 1 138 ? 20.625 -1.584 -11.880 1.00 73.75 138 ALA A O 1
ATOM 1090 N N . GLU A 1 139 ? 20.083 -1.042 -9.764 1.00 69.94 139 GLU A N 1
ATOM 1091 C CA . GLU A 1 139 ? 19.950 0.402 -9.983 1.00 69.94 139 GLU A CA 1
ATOM 1092 C C . GLU A 1 139 ? 21.120 1.226 -9.424 1.00 69.94 139 GLU A C 1
ATOM 1094 O O . GLU A 1 139 ? 21.191 2.424 -9.709 1.00 69.94 139 GLU A O 1
ATOM 1099 N N . ASP A 1 140 ? 22.032 0.594 -8.674 1.00 81.06 140 ASP A N 1
ATOM 1100 C CA . ASP A 1 140 ? 23.184 1.213 -7.994 1.00 81.06 140 ASP A CA 1
ATOM 1101 C C . ASP A 1 140 ? 22.775 2.370 -7.062 1.00 81.06 140 ASP A C 1
ATOM 1103 O O . ASP A 1 140 ? 23.430 3.413 -6.996 1.00 81.06 140 ASP A O 1
ATOM 1107 N N . LYS A 1 141 ? 21.633 2.218 -6.374 1.00 81.81 141 LYS A N 1
ATOM 1108 C CA . LYS A 1 141 ? 21.016 3.270 -5.547 1.00 81.81 141 LYS A CA 1
ATOM 1109 C C . LYS A 1 141 ? 20.317 2.717 -4.317 1.00 81.81 141 LYS A C 1
ATOM 1111 O O . LYS A 1 141 ? 19.970 1.537 -4.244 1.00 81.81 141 LYS A O 1
ATOM 1116 N N . TYR A 1 142 ? 20.063 3.604 -3.358 1.00 83.44 142 TYR A N 1
ATOM 1117 C CA . TYR A 1 142 ? 19.153 3.303 -2.261 1.00 83.44 142 TYR A CA 1
ATOM 1118 C C . TYR A 1 142 ? 17.723 3.692 -2.636 1.00 83.44 142 TYR A C 1
ATOM 1120 O O . TYR A 1 142 ? 17.479 4.780 -3.149 1.00 83.44 142 TYR A O 1
ATOM 1128 N N . ILE A 1 143 ? 16.767 2.813 -2.348 1.00 80.00 143 ILE A N 1
ATOM 1129 C CA . ILE A 1 143 ? 15.349 3.025 -2.632 1.00 80.00 143 ILE A CA 1
ATOM 1130 C C . ILE A 1 143 ? 14.545 2.933 -1.334 1.00 80.00 143 ILE A C 1
ATOM 1132 O O . ILE A 1 143 ? 14.748 2.042 -0.504 1.00 80.00 143 ILE A O 1
ATOM 1136 N N . VAL A 1 144 ? 13.614 3.867 -1.148 1.00 85.81 144 VAL A N 1
ATOM 1137 C CA . VAL A 1 144 ? 12.641 3.869 -0.051 1.00 85.81 144 VAL A CA 1
ATOM 1138 C C . VAL A 1 144 ? 11.239 3.682 -0.626 1.00 85.81 144 VAL A C 1
ATOM 1140 O O . VAL A 1 144 ? 10.751 4.518 -1.384 1.00 85.81 144 VAL A O 1
ATOM 1143 N N . HIS A 1 145 ? 10.578 2.590 -0.241 1.00 87.06 145 HIS A N 1
ATOM 1144 C CA . HIS A 1 145 ? 9.230 2.234 -0.698 1.00 87.06 145 HIS A CA 1
ATOM 1145 C C . HIS A 1 145 ? 8.171 2.773 0.263 1.00 87.06 145 HIS A C 1
ATOM 1147 O O . HIS A 1 145 ? 7.753 2.090 1.203 1.00 87.06 145 HIS A O 1
ATOM 1153 N N . TYR A 1 146 ? 7.726 4.008 0.052 1.00 92.38 146 TYR A N 1
ATOM 1154 C CA . TYR A 1 146 ? 6.637 4.577 0.839 1.00 92.38 146 TYR A CA 1
ATOM 1155 C C . TYR A 1 146 ? 5.337 3.879 0.476 1.00 92.38 146 TYR A C 1
ATOM 1157 O O . TYR A 1 146 ? 4.861 3.971 -0.653 1.00 92.38 146 TYR A O 1
ATOM 1165 N N . THR A 1 147 ? 4.760 3.181 1.447 1.00 93.50 147 THR A N 1
ATOM 1166 C CA . THR A 1 147 ? 3.588 2.338 1.222 1.00 93.50 147 THR A CA 1
ATOM 1167 C C . THR A 1 147 ? 2.424 2.834 2.057 1.00 93.50 147 THR A C 1
ATOM 1169 O O . THR A 1 147 ? 2.590 3.138 3.241 1.00 93.50 147 THR A O 1
ATOM 1172 N N . LYS A 1 148 ? 1.222 2.860 1.483 1.00 94.81 148 LYS A N 1
ATOM 1173 C CA . LYS A 1 148 ? -0.011 3.015 2.251 1.00 94.81 148 LYS A CA 1
ATOM 1174 C C . LYS A 1 148 ? -1.121 2.113 1.742 1.00 94.81 148 LYS A C 1
ATOM 1176 O O . LYS A 1 148 ? -1.179 1.772 0.566 1.00 94.81 148 LYS A O 1
ATOM 1181 N N . THR A 1 149 ? -2.033 1.762 2.636 1.00 94.62 149 THR A N 1
ATOM 1182 C CA . THR A 1 149 ? -3.289 1.117 2.275 1.00 94.62 149 THR A CA 1
ATOM 1183 C C . THR A 1 149 ? -4.459 1.723 3.024 1.00 94.62 149 THR A C 1
ATOM 1185 O O . THR A 1 149 ? -4.308 2.188 4.153 1.00 94.62 149 THR A O 1
ATOM 1188 N N . ILE A 1 150 ? -5.625 1.738 2.389 1.00 94.50 150 ILE A N 1
ATOM 1189 C CA . ILE A 1 150 ? -6.834 2.354 2.931 1.00 94.50 150 ILE A CA 1
ATOM 1190 C C . ILE A 1 150 ? -7.877 1.273 3.195 1.00 94.50 150 ILE A C 1
ATOM 1192 O O . ILE A 1 150 ? -8.184 0.468 2.314 1.00 94.50 150 ILE A O 1
ATOM 1196 N N . ILE A 1 151 ? -8.447 1.281 4.396 1.00 94.81 151 ILE A N 1
ATOM 1197 C CA . ILE A 1 151 ? -9.640 0.499 4.725 1.00 94.81 151 ILE A CA 1
ATOM 1198 C C . ILE A 1 151 ? -10.768 1.440 5.152 1.00 94.81 151 ILE A C 1
ATOM 1200 O O . ILE A 1 151 ? -10.520 2.464 5.792 1.00 94.81 151 ILE A O 1
ATOM 1204 N N . SER A 1 152 ? -12.003 1.080 4.820 1.00 95.75 152 SER A N 1
ATOM 1205 C CA . SER A 1 152 ? -13.210 1.717 5.350 1.00 95.75 152 SER A CA 1
ATOM 1206 C C . SER A 1 152 ? -13.834 0.818 6.408 1.00 95.75 152 SER A C 1
ATOM 1208 O O . SER A 1 152 ? -13.825 -0.411 6.283 1.00 95.75 152 SER A O 1
ATOM 1210 N N . ALA A 1 153 ? -14.361 1.437 7.462 1.00 96.38 153 ALA A N 1
ATOM 1211 C CA . ALA A 1 153 ? -15.073 0.743 8.513 1.00 96.38 153 ALA A CA 1
ATOM 1212 C C . ALA A 1 153 ? -16.441 1.352 8.807 1.00 96.38 153 ALA A C 1
ATOM 1214 O O . ALA A 1 153 ? -16.603 2.562 8.979 1.00 96.38 153 ALA A O 1
ATOM 1215 N N . PHE A 1 154 ? -17.403 0.451 8.978 1.00 95.69 154 PHE A N 1
ATOM 1216 C CA . PHE A 1 154 ? -18.777 0.681 9.403 1.00 95.69 154 PHE A CA 1
ATOM 1217 C C . PHE A 1 154 ? -19.525 1.708 8.542 1.00 95.69 154 PHE A C 1
ATOM 1219 O O . PHE A 1 154 ? -20.365 2.441 9.059 1.00 95.69 154 PHE A O 1
ATOM 1226 N N . GLY A 1 155 ? -19.236 1.717 7.236 1.00 89.81 155 GLY A N 1
ATOM 1227 C CA . GLY A 1 155 ? -19.933 2.523 6.228 1.00 89.81 155 GLY A CA 1
ATOM 1228 C C . GLY A 1 155 ? -19.450 3.968 6.094 1.00 89.81 155 GLY A C 1
ATOM 1229 O O . GLY A 1 155 ? -20.024 4.707 5.304 1.00 89.81 155 GLY A O 1
ATOM 1230 N N . ASP A 1 156 ? -18.422 4.369 6.842 1.00 92.12 156 ASP A N 1
ATOM 1231 C CA . ASP A 1 156 ? -17.834 5.705 6.732 1.00 92.12 156 ASP A CA 1
ATOM 1232 C C . ASP A 1 156 ? -16.859 5.778 5.545 1.00 92.12 156 ASP A C 1
ATOM 1234 O O . ASP A 1 156 ? -16.071 4.855 5.302 1.00 92.12 156 ASP A O 1
ATOM 1238 N N . GLU A 1 157 ? -16.905 6.885 4.815 1.00 90.12 157 GLU A N 1
ATOM 1239 C CA . GLU A 1 157 ? -16.101 7.142 3.624 1.00 90.12 157 GLU A CA 1
ATOM 1240 C C . GLU A 1 157 ? -15.455 8.533 3.617 1.00 90.12 157 GLU A C 1
ATOM 1242 O O . GLU A 1 157 ? -14.977 8.978 2.581 1.00 90.12 157 GLU A O 1
ATOM 1247 N N . GLU A 1 158 ? -15.397 9.238 4.744 1.00 93.19 158 GLU A N 1
ATOM 1248 C CA . GLU A 1 158 ? -14.716 10.533 4.786 1.00 93.19 158 GLU A CA 1
ATOM 1249 C C . GLU A 1 158 ? -13.189 10.370 4.889 1.00 93.19 158 GLU A C 1
ATOM 1251 O O . GLU A 1 158 ? -12.674 9.626 5.730 1.00 93.19 158 GLU A O 1
ATOM 1256 N N . GLY A 1 159 ? -12.452 11.095 4.040 1.00 92.00 159 GLY A N 1
ATOM 1257 C CA . GLY A 1 159 ? -10.995 11.242 4.126 1.00 92.00 159 GLY A CA 1
ATOM 1258 C C . GLY A 1 159 ? -10.155 10.173 3.414 1.00 92.00 159 GLY A C 1
ATOM 1259 O O . GLY A 1 159 ? -8.959 10.071 3.677 1.00 92.00 159 GLY A O 1
ATOM 1260 N N . TRP A 1 160 ? -10.727 9.356 2.518 1.00 93.31 160 TRP A N 1
ATOM 1261 C CA . TRP A 1 160 ? -9.930 8.411 1.706 1.00 93.31 160 TRP A CA 1
ATOM 1262 C C . TRP A 1 160 ? -9.067 9.096 0.635 1.00 93.31 160 TRP A C 1
ATOM 1264 O O . TRP A 1 160 ? -8.108 8.496 0.148 1.00 93.31 160 TRP A O 1
ATOM 1274 N N . ASP A 1 161 ? -9.404 10.325 0.262 1.00 93.44 161 ASP A N 1
ATOM 1275 C CA . ASP A 1 161 ? -8.699 11.187 -0.689 1.00 93.44 161 ASP A CA 1
ATOM 1276 C C . ASP A 1 161 ? -7.752 12.184 0.001 1.00 93.44 161 ASP A C 1
ATOM 1278 O O . ASP A 1 161 ? -7.134 13.021 -0.657 1.00 93.44 161 ASP A O 1
ATOM 1282 N N . GLU A 1 162 ? -7.578 12.085 1.321 1.00 94.50 162 GLU A N 1
ATOM 1283 C CA . GLU A 1 162 ? -6.623 12.911 2.053 1.00 94.50 162 GLU A CA 1
ATOM 1284 C C . GLU A 1 162 ? -5.202 12.312 2.003 1.00 94.50 162 GLU A C 1
ATOM 1286 O O . GLU A 1 162 ? -5.013 11.090 2.103 1.00 94.50 162 GLU A O 1
ATOM 1291 N N . PRO A 1 163 ? -4.156 13.149 1.860 1.00 95.44 163 PRO A N 1
ATOM 1292 C CA . PRO A 1 163 ? -2.780 12.691 1.979 1.00 95.44 163 PRO A CA 1
ATOM 1293 C C . PRO A 1 163 ? -2.462 12.298 3.425 1.00 95.44 163 PRO A C 1
ATOM 1295 O O . PRO A 1 163 ? -2.850 12.972 4.380 1.00 95.44 163 PRO A O 1
ATOM 1298 N N . VAL A 1 164 ? -1.662 11.245 3.593 1.00 96.69 164 VAL A N 1
ATOM 1299 C CA . VAL A 1 164 ? -1.114 10.873 4.905 1.00 96.69 164 VAL A CA 1
ATOM 1300 C C . VAL A 1 164 ? -0.007 11.852 5.321 1.00 96.69 164 VAL A C 1
ATOM 1302 O O . VAL A 1 164 ? 0.306 11.986 6.506 1.00 96.69 164 VAL A O 1
ATOM 1305 N N . GLY A 1 165 ? 0.608 12.549 4.368 1.00 96.31 165 GLY A N 1
ATOM 1306 C CA . GLY A 1 165 ? 1.788 13.380 4.568 1.00 96.31 165 GLY A CA 1
ATOM 1307 C C . GLY A 1 165 ? 3.051 12.529 4.662 1.00 96.31 165 GLY A C 1
ATOM 1308 O O . GLY A 1 165 ? 3.822 12.694 5.609 1.00 96.31 165 GLY A O 1
ATOM 1309 N N . LEU A 1 166 ? 3.199 11.556 3.759 1.00 94.25 166 LEU A N 1
ATOM 1310 C CA . LEU A 1 166 ? 4.475 10.876 3.509 1.00 94.25 166 LEU A CA 1
ATOM 1311 C C . LEU A 1 166 ? 5.334 11.736 2.572 1.00 94.25 166 LEU A C 1
ATOM 1313 O O . LEU A 1 166 ? 4.823 12.647 1.918 1.00 94.25 166 LEU A O 1
ATOM 1317 N N . LYS A 1 167 ? 6.638 11.449 2.494 1.00 92.19 167 LYS A N 1
ATOM 1318 C CA . LYS A 1 167 ? 7.535 12.173 1.584 1.00 92.19 167 LYS A CA 1
ATOM 1319 C C . LYS A 1 167 ? 7.121 11.998 0.125 1.00 92.19 167 LYS A C 1
ATOM 1321 O O . LYS A 1 167 ? 7.077 12.969 -0.623 1.00 92.19 167 LYS A O 1
ATOM 1326 N N . THR A 1 168 ? 6.741 10.783 -0.252 1.00 89.88 168 THR A N 1
ATOM 1327 C CA . THR A 1 168 ? 6.068 10.511 -1.518 1.00 89.88 168 THR A CA 1
ATOM 1328 C C . THR A 1 168 ? 4.878 9.578 -1.297 1.00 89.88 168 THR A C 1
ATOM 1330 O O . THR A 1 168 ? 4.931 8.685 -0.450 1.00 89.88 168 THR A O 1
ATOM 1333 N N . GLU A 1 169 ? 3.759 9.828 -1.978 1.00 90.06 169 GLU A N 1
ATOM 1334 C CA . GLU A 1 169 ? 2.542 9.011 -1.881 1.00 90.06 169 GLU A CA 1
ATOM 1335 C C . GLU A 1 169 ? 1.599 9.221 -3.072 1.00 90.06 169 GLU A C 1
ATOM 1337 O O . GLU A 1 169 ? 1.623 10.260 -3.725 1.00 90.06 169 GLU A O 1
ATOM 1342 N N . ILE A 1 170 ? 0.710 8.257 -3.324 1.00 87.62 170 ILE A N 1
ATOM 1343 C CA . ILE A 1 170 ? -0.400 8.418 -4.275 1.00 87.62 170 ILE A CA 1
ATOM 1344 C C . ILE A 1 170 ? -1.653 8.841 -3.514 1.00 87.62 170 ILE A C 1
ATOM 1346 O O . ILE A 1 170 ? -2.164 8.093 -2.681 1.00 87.62 170 ILE A O 1
ATOM 1350 N N . VAL A 1 171 ? -2.198 10.016 -3.806 1.00 91.56 171 VAL A N 1
ATOM 1351 C CA . VAL A 1 171 ? -3.543 10.396 -3.359 1.00 91.56 171 VAL A CA 1
ATOM 1352 C C . VAL A 1 171 ? -4.563 9.843 -4.343 1.00 91.56 171 VAL A C 1
ATOM 1354 O O . VAL A 1 171 ? -4.471 10.088 -5.543 1.00 91.56 171 VAL A O 1
ATOM 1357 N N . SER A 1 172 ? -5.515 9.058 -3.846 1.00 89.56 172 SER A N 1
ATOM 1358 C CA . SER A 1 172 ? -6.551 8.449 -4.678 1.00 89.56 172 SER A CA 1
ATOM 1359 C C . SER A 1 172 ? -7.536 9.515 -5.172 1.00 89.56 172 SER A C 1
ATOM 1361 O O . SER A 1 172 ? -7.999 10.331 -4.389 1.00 89.56 172 SER A O 1
ATOM 1363 N N . LEU A 1 173 ? -7.868 9.495 -6.463 1.00 88.75 173 LEU A N 1
ATOM 1364 C CA . LEU A 1 173 ? -8.981 10.252 -7.059 1.00 88.75 173 LEU A CA 1
ATOM 1365 C C . LEU A 1 173 ? -10.238 9.386 -7.194 1.00 88.75 173 LEU A C 1
ATOM 1367 O O . LEU A 1 173 ? -11.353 9.894 -7.269 1.00 88.75 173 LEU A O 1
ATOM 1371 N N . THR A 1 174 ? -10.056 8.068 -7.230 1.00 87.19 174 THR A N 1
ATOM 1372 C CA . THR A 1 174 ? -11.137 7.090 -7.158 1.00 87.19 174 THR A CA 1
ATOM 1373 C C . THR A 1 174 ? -11.121 6.430 -5.788 1.00 87.19 174 THR A C 1
ATOM 1375 O O . THR A 1 174 ? -10.056 6.048 -5.308 1.00 87.19 174 THR A O 1
ATOM 1378 N N . ARG A 1 175 ? -12.298 6.228 -5.185 1.00 89.38 175 ARG A N 1
ATOM 1379 C CA . ARG A 1 175 ? -12.423 5.539 -3.897 1.00 89.38 175 ARG A CA 1
ATOM 1380 C C . ARG A 1 175 ? -11.678 4.182 -3.921 1.00 89.38 175 ARG A C 1
ATOM 1382 O O . ARG A 1 175 ? -12.029 3.343 -4.751 1.00 89.38 175 ARG A O 1
ATOM 1389 N N . PRO A 1 176 ? -10.713 3.931 -3.007 1.00 85.31 176 PRO A N 1
ATOM 1390 C CA . PRO A 1 176 ? -9.877 2.713 -2.958 1.00 85.31 176 PRO A CA 1
ATOM 1391 C C . PRO A 1 176 ? -10.626 1.402 -2.705 1.00 85.31 176 PRO A C 1
ATOM 1393 O O . PRO A 1 176 ? -10.044 0.322 -2.675 1.00 85.31 176 PRO A O 1
ATOM 1396 N N . PHE A 1 177 ? -11.906 1.495 -2.371 1.00 87.62 177 PHE A N 1
ATOM 1397 C CA . PHE A 1 177 ? -12.722 0.390 -1.905 1.00 87.62 177 PHE A CA 1
ATOM 1398 C C . PHE A 1 177 ? -14.114 0.477 -2.531 1.00 87.62 177 PHE A C 1
ATOM 1400 O O . PHE A 1 177 ? -14.587 1.541 -2.945 1.00 87.62 177 PHE A O 1
ATOM 1407 N N . GLY A 1 178 ? -14.771 -0.677 -2.643 1.00 86.12 178 GLY A N 1
ATOM 1408 C CA . GLY A 1 178 ? -16.060 -0.789 -3.323 1.00 86.12 178 GLY A CA 1
ATOM 1409 C C . GLY A 1 178 ? -15.985 -0.660 -4.851 1.00 86.12 178 GLY A C 1
ATOM 1410 O O . GLY A 1 178 ? -17.004 -0.390 -5.479 1.00 86.12 178 GLY A O 1
ATOM 1411 N N . LEU A 1 179 ? -14.809 -0.842 -5.466 1.00 84.38 179 LEU A N 1
ATOM 1412 C CA . LEU A 1 179 ? -14.662 -0.856 -6.926 1.00 84.38 179 LEU A CA 1
ATOM 1413 C C . LEU A 1 179 ? -15.013 -2.224 -7.497 1.00 84.38 179 LEU A C 1
ATOM 1415 O O . LEU A 1 179 ? -14.488 -3.235 -7.032 1.00 84.38 179 LEU A O 1
ATOM 1419 N N . TYR A 1 180 ? -15.879 -2.277 -8.510 1.00 81.12 180 TYR A N 1
ATOM 1420 C CA . TYR A 1 180 ? -16.169 -3.501 -9.265 1.00 81.12 180 TYR A CA 1
ATOM 1421 C C . TYR A 1 180 ? -15.047 -3.832 -10.256 1.00 81.12 180 TYR A C 1
ATOM 1423 O O . TYR A 1 180 ? -14.221 -2.986 -10.586 1.00 81.12 180 TYR A O 1
ATOM 1431 N N . ALA A 1 181 ? -14.981 -5.091 -10.699 1.00 77.50 181 ALA A N 1
ATOM 1432 C CA . ALA A 1 181 ? -14.034 -5.469 -11.746 1.00 77.50 181 ALA A CA 1
ATOM 1433 C C . ALA A 1 181 ? -14.352 -4.679 -13.026 1.00 77.50 181 ALA A C 1
ATOM 1435 O O . ALA A 1 181 ? -15.522 -4.533 -13.371 1.00 77.50 181 ALA A O 1
ATOM 1436 N N . GLY A 1 182 ? -13.323 -4.160 -13.697 1.00 78.62 182 GLY A N 1
ATOM 1437 C CA . GLY A 1 182 ? -13.477 -3.277 -14.858 1.00 78.62 182 GLY A CA 1
ATOM 1438 C C . GLY A 1 182 ? -13.602 -1.788 -14.516 1.00 78.62 182 GLY A C 1
ATOM 1439 O O . GLY A 1 182 ? -13.460 -0.963 -15.415 1.00 78.62 182 GLY A O 1
ATOM 1440 N N . ASN A 1 183 ? -13.799 -1.424 -13.242 1.00 80.94 183 ASN A N 1
ATOM 1441 C CA . ASN A 1 183 ? -13.680 -0.028 -12.827 1.00 80.94 183 ASN A CA 1
ATOM 1442 C C . ASN A 1 183 ? -12.224 0.434 -12.890 1.00 80.94 183 ASN A C 1
ATOM 1444 O O . ASN A 1 183 ? -11.291 -0.347 -12.705 1.00 80.94 183 ASN A O 1
ATOM 1448 N N . VAL A 1 184 ? -12.069 1.741 -13.075 1.00 83.19 184 VAL A N 1
ATOM 1449 C CA . VAL A 1 184 ? -10.779 2.414 -13.172 1.00 83.19 184 VAL A CA 1
ATOM 1450 C C . VAL A 1 184 ? -10.409 3.017 -11.826 1.00 83.19 184 VAL A C 1
ATOM 1452 O O . VAL A 1 184 ? -11.210 3.738 -11.239 1.00 83.19 184 VAL A O 1
ATOM 1455 N N . PHE A 1 185 ? -9.190 2.754 -11.361 1.00 83.12 185 PHE A N 1
ATOM 1456 C CA . PHE A 1 185 ? -8.588 3.481 -10.246 1.00 83.12 185 PHE A CA 1
ATOM 1457 C C . PHE A 1 185 ? -7.739 4.638 -10.771 1.00 83.12 185 PHE A C 1
ATOM 1459 O O . PHE A 1 185 ? -6.866 4.422 -1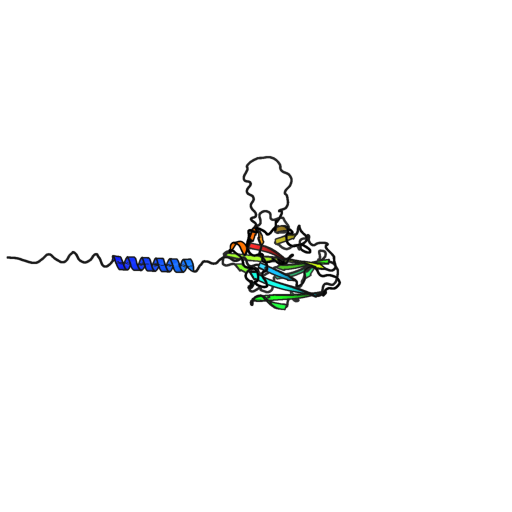1.608 1.00 83.12 185 PHE A O 1
ATOM 1466 N N . GLN A 1 186 ? -7.976 5.838 -10.238 1.00 84.56 186 GLN A N 1
ATOM 1467 C CA . GLN A 1 186 ? -7.223 7.051 -10.533 1.00 84.56 186 GLN A CA 1
ATOM 1468 C C . GLN A 1 186 ? -6.506 7.583 -9.287 1.00 84.56 186 GLN A C 1
ATOM 1470 O O . GLN A 1 186 ? -7.033 7.482 -8.179 1.00 84.56 186 GLN A O 1
ATOM 1475 N N . GLY A 1 187 ? -5.352 8.233 -9.464 1.00 88.00 187 GLY A N 1
ATOM 1476 C CA . GLY A 1 187 ? -4.626 8.883 -8.373 1.00 88.00 187 GLY A CA 1
ATOM 1477 C C . GLY A 1 187 ? -3.603 9.918 -8.842 1.00 88.00 187 GLY A C 1
ATOM 1478 O O . GLY A 1 187 ? -3.227 9.952 -10.013 1.00 88.00 187 GLY A O 1
ATOM 1479 N N . VAL A 1 188 ? -3.159 10.764 -7.912 1.00 87.75 188 VAL A N 1
ATOM 1480 C CA . VAL A 1 188 ? -2.122 11.786 -8.100 1.00 87.75 188 VAL A CA 1
ATOM 1481 C C . VAL A 1 188 ? -0.899 11.404 -7.276 1.00 87.75 188 VAL A C 1
ATOM 1483 O O . VAL A 1 188 ? -0.994 11.274 -6.058 1.00 87.75 188 VAL A O 1
ATOM 1486 N N . VAL A 1 189 ? 0.252 11.256 -7.932 1.00 87.88 189 VAL A N 1
ATOM 1487 C CA . VAL A 1 189 ? 1.540 11.073 -7.250 1.00 87.88 189 VAL A CA 1
ATOM 1488 C C . VAL A 1 189 ? 1.973 12.408 -6.648 1.00 87.88 189 VAL A C 1
ATOM 1490 O O . VAL A 1 189 ? 1.984 13.432 -7.339 1.00 87.88 189 VAL A O 1
ATOM 1493 N N . LEU A 1 190 ? 2.326 12.400 -5.368 1.00 87.69 190 LEU A N 1
ATOM 1494 C CA . LEU A 1 190 ? 2.863 13.541 -4.641 1.00 87.69 190 LEU A CA 1
ATOM 1495 C C . LEU A 1 190 ? 4.321 13.288 -4.264 1.00 87.69 190 LEU A C 1
ATOM 1497 O O . LEU A 1 190 ? 4.649 12.194 -3.826 1.00 87.69 190 LEU A O 1
ATOM 1501 N N . LEU A 1 191 ? 5.153 14.322 -4.359 1.00 88.81 191 LEU A N 1
ATOM 1502 C CA . LEU A 1 191 ? 6.487 14.405 -3.767 1.00 88.81 191 LEU A CA 1
ATOM 1503 C C . LEU A 1 191 ? 6.547 15.678 -2.918 1.00 88.81 191 LEU A C 1
ATOM 1505 O O . LEU A 1 191 ? 6.215 16.763 -3.400 1.00 88.81 191 LEU A O 1
ATOM 1509 N N . ASP A 1 192 ? 6.914 15.545 -1.647 1.00 92.44 192 ASP A N 1
ATOM 1510 C CA . ASP A 1 192 ? 6.927 16.623 -0.653 1.00 92.44 192 ASP A CA 1
ATOM 1511 C C . ASP A 1 192 ? 5.597 17.403 -0.616 1.00 92.44 192 ASP A C 1
ATOM 1513 O O . ASP A 1 192 ? 5.552 18.637 -0.588 1.00 92.44 192 ASP A O 1
ATOM 1517 N N . GLY A 1 193 ? 4.483 16.665 -0.692 1.00 91.75 193 GLY A N 1
ATOM 1518 C CA . GLY A 1 193 ? 3.122 17.211 -0.697 1.00 91.75 193 GLY A CA 1
ATOM 1519 C C . GLY A 1 193 ? 2.715 17.947 -1.980 1.00 91.75 193 GLY A C 1
ATOM 1520 O O . GLY A 1 193 ? 1.619 18.504 -2.041 1.00 91.75 193 GLY A O 1
ATOM 1521 N N . LYS A 1 194 ? 3.559 17.968 -3.017 1.00 92.25 194 LYS A N 1
ATOM 1522 C CA . LYS A 1 194 ? 3.277 18.622 -4.303 1.00 92.25 194 LYS A CA 1
ATOM 1523 C C . LYS A 1 194 ? 3.058 17.581 -5.397 1.00 92.25 194 LYS A C 1
ATOM 1525 O O . LYS A 1 194 ? 3.755 16.572 -5.399 1.00 92.25 194 LYS A O 1
ATOM 1530 N N . PRO A 1 195 ? 2.155 17.821 -6.365 1.00 89.81 195 PRO A N 1
ATOM 1531 C CA . PRO A 1 195 ? 2.004 16.929 -7.506 1.00 89.81 195 PRO A CA 1
ATOM 1532 C C . PRO A 1 195 ? 3.332 16.712 -8.233 1.00 89.81 195 PRO A C 1
ATOM 1534 O O . PRO A 1 195 ? 3.992 17.679 -8.623 1.00 89.81 195 PRO A O 1
ATOM 1537 N N . ALA A 1 196 ? 3.679 15.447 -8.446 1.00 84.00 196 ALA A N 1
ATOM 1538 C CA . ALA A 1 196 ? 4.791 15.000 -9.267 1.00 84.00 196 ALA A CA 1
ATOM 1539 C C . ALA A 1 196 ? 4.225 14.512 -10.613 1.00 84.00 196 ALA A C 1
ATOM 1541 O O . ALA A 1 196 ? 3.956 13.324 -10.794 1.00 84.00 196 ALA A O 1
ATOM 1542 N N . PRO A 1 197 ? 3.930 15.423 -11.564 1.00 82.81 197 PRO A N 1
ATOM 1543 C CA . PRO A 1 197 ? 3.529 14.994 -12.892 1.00 82.81 197 PRO A CA 1
ATOM 1544 C C . PRO A 1 197 ? 4.696 14.257 -13.538 1.00 82.81 197 PRO A C 1
ATOM 1546 O O . PRO A 1 197 ? 5.854 14.514 -13.212 1.00 82.81 197 PRO A O 1
ATOM 1549 N N . TYR A 1 198 ? 4.388 13.408 -14.513 1.00 80.94 198 TYR A N 1
ATOM 1550 C CA . TYR A 1 198 ? 5.402 12.682 -15.277 1.00 80.94 198 TYR A CA 1
ATOM 1551 C C . TYR A 1 198 ? 6.152 11.598 -14.489 1.00 80.94 198 TYR A C 1
ATOM 1553 O O . TYR A 1 198 ? 7.109 11.030 -15.010 1.00 80.94 198 TYR A O 1
ATOM 1561 N N . SER A 1 199 ? 5.683 11.258 -13.285 1.00 80.06 199 SER A N 1
ATOM 1562 C CA . SER A 1 199 ? 6.105 10.046 -12.588 1.00 80.06 199 SER A CA 1
ATOM 1563 C C . SER A 1 199 ? 5.749 8.805 -13.400 1.00 80.06 199 SER A C 1
ATOM 1565 O O . SER A 1 199 ? 4.647 8.694 -13.943 1.00 80.06 199 SER A O 1
ATOM 1567 N N . GLU A 1 200 ? 6.696 7.880 -13.474 1.00 80.69 200 GLU A N 1
ATOM 1568 C CA . GLU A 1 200 ? 6.426 6.516 -13.901 1.00 80.69 200 GLU A CA 1
ATOM 1569 C C . GLU A 1 200 ? 5.666 5.783 -12.794 1.00 80.69 200 GLU A C 1
ATOM 1571 O O . GLU A 1 200 ? 5.941 5.982 -11.609 1.00 80.69 200 GLU A O 1
ATOM 1576 N N . VAL A 1 201 ? 4.667 4.990 -13.177 1.00 83.25 201 VAL A N 1
ATOM 1577 C CA . VAL A 1 201 ? 3.866 4.198 -12.240 1.00 83.25 201 VAL A CA 1
ATOM 1578 C C . VAL A 1 201 ? 3.930 2.741 -12.661 1.00 83.25 201 VAL A C 1
ATOM 1580 O O . VAL A 1 201 ? 3.538 2.399 -13.776 1.00 83.25 201 VAL A O 1
ATOM 1583 N N . GLU A 1 202 ? 4.402 1.898 -11.752 1.00 82.62 202 GLU A N 1
ATOM 1584 C CA . GLU A 1 202 ? 4.443 0.448 -11.910 1.00 82.62 202 GLU A CA 1
ATOM 1585 C C . GLU A 1 202 ? 3.236 -0.184 -11.217 1.00 82.62 202 GLU A C 1
ATOM 1587 O O . GLU A 1 202 ? 2.856 0.211 -10.112 1.00 82.62 202 GLU A O 1
ATOM 1592 N N . VAL A 1 203 ? 2.610 -1.157 -11.874 1.00 85.94 203 VAL A N 1
ATOM 1593 C CA . VAL A 1 203 ? 1.427 -1.856 -11.366 1.00 85.94 203 VAL A CA 1
ATOM 1594 C C . VAL A 1 203 ? 1.653 -3.355 -11.479 1.00 85.94 203 VAL A C 1
ATOM 1596 O O . VAL A 1 203 ? 1.891 -3.874 -12.571 1.00 85.94 203 VAL A O 1
ATOM 1599 N N . GLU A 1 204 ? 1.492 -4.052 -10.356 1.00 84.25 204 GLU A N 1
ATOM 1600 C CA . GLU A 1 204 ? 1.497 -5.511 -10.300 1.00 84.25 204 GLU A CA 1
ATOM 1601 C C . GLU A 1 204 ? 0.230 -6.076 -9.668 1.00 84.25 204 GLU A C 1
ATOM 1603 O O . GLU A 1 204 ? -0.370 -5.511 -8.749 1.00 84.25 204 GLU A O 1
ATOM 1608 N N . TYR A 1 205 ? -0.166 -7.250 -10.155 1.00 85.19 205 TYR A N 1
ATOM 1609 C CA . TYR A 1 205 ? -1.230 -8.030 -9.546 1.00 85.19 205 TYR A CA 1
ATOM 1610 C C . TYR A 1 205 ? -0.674 -8.872 -8.395 1.00 85.19 205 TYR A C 1
ATOM 1612 O O . TYR A 1 205 ? 0.261 -9.646 -8.579 1.00 85.19 205 TYR A O 1
ATOM 1620 N N . TYR A 1 206 ? -1.299 -8.777 -7.218 1.00 87.19 206 TYR A N 1
ATOM 1621 C CA . TYR A 1 206 ? -0.953 -9.631 -6.085 1.00 87.19 206 TYR A CA 1
ATOM 1622 C C . TYR A 1 206 ? -1.464 -11.063 -6.286 1.00 87.19 206 TYR A C 1
ATOM 1624 O O . TYR A 1 206 ? -2.584 -11.415 -5.913 1.00 87.19 206 TYR A O 1
ATOM 1632 N N . ASN A 1 207 ? -0.613 -11.905 -6.864 1.00 89.00 207 ASN A N 1
ATOM 1633 C CA . ASN A 1 207 ? -0.895 -13.283 -7.242 1.00 89.00 207 ASN A CA 1
ATOM 1634 C C . ASN A 1 207 ? -0.677 -14.252 -6.072 1.00 89.00 207 ASN A C 1
ATOM 1636 O O . ASN A 1 207 ? 0.028 -15.252 -6.187 1.00 89.00 207 ASN A O 1
ATOM 1640 N N . LYS A 1 208 ? -1.288 -13.959 -4.920 1.00 83.12 208 LYS A N 1
ATOM 1641 C CA . LYS A 1 208 ? -1.069 -14.701 -3.667 1.00 83.12 208 LYS A CA 1
ATOM 1642 C C . LYS A 1 208 ? -1.238 -16.219 -3.807 1.00 83.12 208 LYS A C 1
ATOM 1644 O O . LYS A 1 208 ? -0.494 -16.978 -3.195 1.00 83.12 208 LYS A O 1
ATOM 1649 N N . ASP A 1 209 ? -2.222 -16.641 -4.596 1.00 86.69 209 ASP A N 1
ATOM 1650 C CA . ASP A 1 209 ? -2.557 -18.054 -4.790 1.00 86.69 209 ASP A CA 1
ATOM 1651 C C . ASP A 1 209 ? -1.827 -18.687 -5.992 1.00 86.69 209 ASP A C 1
ATOM 1653 O O . ASP A 1 209 ? -2.088 -19.843 -6.323 1.00 86.69 209 ASP A O 1
ATOM 1657 N N . GLY A 1 210 ? -0.979 -17.932 -6.702 1.00 86.06 210 GLY A N 1
ATOM 1658 C CA . GLY A 1 210 ? -0.225 -18.415 -7.865 1.00 86.06 210 GLY A CA 1
ATOM 1659 C C . GLY A 1 210 ? -1.089 -18.851 -9.055 1.00 86.06 210 GLY A C 1
ATOM 1660 O O . GLY A 1 210 ? -0.636 -19.623 -9.900 1.00 86.06 210 GLY A O 1
ATOM 1661 N N . ARG A 1 211 ? -2.355 -18.416 -9.124 1.00 88.62 211 ARG A N 1
ATOM 1662 C CA . ARG A 1 211 ? -3.302 -18.855 -10.168 1.00 88.62 211 ARG A CA 1
ATOM 1663 C C . ARG A 1 211 ? -3.140 -18.087 -11.475 1.00 88.62 211 ARG A C 1
ATOM 1665 O O . ARG A 1 211 ? -3.474 -18.624 -12.530 1.00 88.62 211 ARG A O 1
ATOM 1672 N N . ALA A 1 212 ? -2.665 -16.845 -11.415 1.00 86.50 212 ALA A N 1
ATOM 1673 C CA . ALA A 1 212 ? -2.381 -16.060 -12.607 1.00 86.50 212 ALA A CA 1
ATOM 1674 C C . ALA A 1 212 ? -1.028 -16.471 -13.199 1.00 86.50 212 ALA A C 1
ATOM 1676 O O . ALA A 1 212 ? -0.066 -16.714 -12.471 1.00 86.50 212 ALA A O 1
ATOM 1677 N N . LYS A 1 213 ? -0.959 -16.529 -14.531 1.00 89.81 213 LYS A N 1
ATOM 1678 C CA . LYS A 1 213 ? 0.284 -16.705 -15.287 1.00 89.81 213 LYS A CA 1
ATOM 1679 C C . LYS A 1 213 ? 0.407 -15.563 -16.278 1.00 89.81 213 LYS A C 1
ATOM 1681 O O . LYS A 1 213 ? -0.525 -15.329 -17.046 1.00 89.81 213 LYS A O 1
ATOM 1686 N N . ALA A 1 214 ? 1.536 -14.865 -16.247 1.00 86.62 214 ALA A N 1
ATOM 1687 C CA . ALA A 1 214 ? 1.825 -13.824 -17.216 1.00 86.62 214 ALA A CA 1
ATOM 1688 C C . ALA A 1 214 ? 2.153 -14.487 -18.567 1.00 86.62 214 ALA A C 1
ATOM 1690 O O . ALA A 1 214 ? 2.998 -15.382 -18.608 1.00 86.62 214 ALA A O 1
ATOM 1691 N N . PRO A 1 215 ? 1.505 -14.085 -19.675 1.00 88.38 215 PRO A N 1
ATOM 1692 C CA . PRO A 1 215 ? 1.875 -14.552 -21.012 1.00 88.38 215 PRO A CA 1
ATOM 1693 C C . PRO A 1 215 ? 3.304 -14.174 -21.424 1.00 88.38 215 PRO A C 1
ATOM 1695 O O . PRO A 1 215 ? 3.915 -14.876 -22.224 1.00 88.38 215 PRO A O 1
ATOM 1698 N N . THR A 1 216 ? 3.816 -13.057 -20.904 1.00 86.81 216 THR A N 1
ATOM 1699 C CA . THR A 1 216 ? 5.161 -12.520 -21.158 1.00 86.81 216 THR A CA 1
ATOM 1700 C C . THR A 1 216 ? 5.634 -11.730 -19.940 1.00 86.81 216 THR A C 1
ATOM 1702 O O . THR A 1 216 ? 4.786 -11.191 -19.229 1.00 86.81 216 THR A O 1
ATOM 1705 N N . ASP A 1 217 ? 6.940 -11.516 -19.789 1.00 81.50 217 ASP A N 1
ATOM 1706 C CA . ASP A 1 217 ? 7.520 -10.718 -18.691 1.00 81.50 217 ASP A CA 1
ATOM 1707 C C . ASP A 1 217 ? 6.952 -9.289 -18.618 1.00 81.50 217 ASP A C 1
ATOM 1709 O O . ASP A 1 217 ? 6.695 -8.771 -17.537 1.00 81.50 217 ASP A O 1
ATOM 1713 N N . TYR A 1 218 ? 6.601 -8.687 -19.763 1.00 79.06 218 TYR A N 1
ATOM 1714 C CA . TYR A 1 218 ? 5.922 -7.381 -19.829 1.00 79.06 218 TYR A CA 1
ATOM 1715 C C . TYR A 1 218 ? 4.539 -7.330 -19.155 1.00 79.06 218 TYR A C 1
ATOM 1717 O O . TYR A 1 218 ? 3.946 -6.260 -19.040 1.00 79.06 218 TYR A O 1
ATOM 1725 N N . MET A 1 219 ? 3.972 -8.482 -18.789 1.00 82.50 219 MET A N 1
ATOM 1726 C CA . MET A 1 219 ? 2.676 -8.593 -18.114 1.00 82.50 219 MET A CA 1
ATOM 1727 C C . MET A 1 219 ? 2.808 -8.968 -16.634 1.00 82.50 219 MET A C 1
ATOM 1729 O O . MET A 1 219 ? 1.781 -9.062 -15.964 1.00 82.50 219 MET A O 1
ATOM 1733 N N . VAL A 1 220 ? 4.035 -9.172 -16.136 1.00 82.56 220 VAL A N 1
ATOM 1734 C CA . VAL A 1 220 ? 4.324 -9.287 -14.698 1.00 82.56 220 VAL A CA 1
ATOM 1735 C C . VAL A 1 220 ? 4.135 -7.912 -14.060 1.00 82.56 220 VAL A C 1
ATOM 1737 O O . VAL A 1 220 ? 3.253 -7.742 -13.219 1.00 82.56 220 VAL A O 1
ATOM 1740 N N . THR A 1 221 ? 4.866 -6.920 -14.578 1.00 81.19 221 THR A N 1
ATOM 1741 C CA . THR A 1 221 ? 4.813 -5.515 -14.158 1.00 81.19 221 THR A CA 1
ATOM 1742 C C . THR A 1 221 ? 4.365 -4.637 -15.318 1.00 81.19 221 THR A C 1
ATOM 1744 O O . THR A 1 221 ? 4.975 -4.620 -16.387 1.00 81.19 221 THR A O 1
ATOM 1747 N N . GLN A 1 222 ? 3.293 -3.878 -15.115 1.00 81.88 222 GLN A N 1
ATOM 1748 C CA . GLN A 1 222 ? 2.793 -2.922 -16.099 1.00 81.88 222 GLN A CA 1
ATOM 1749 C C . GLN A 1 222 ? 3.334 -1.534 -15.782 1.00 81.88 222 GLN A C 1
ATOM 1751 O O . GLN A 1 222 ? 3.202 -1.063 -14.656 1.00 81.88 222 GLN A O 1
ATOM 1756 N N . VAL A 1 223 ? 3.900 -0.866 -16.787 1.00 78.75 223 VAL A N 1
ATOM 1757 C CA . VAL A 1 223 ? 4.509 0.459 -16.628 1.00 78.75 223 VAL A CA 1
ATOM 1758 C C . VAL A 1 223 ? 3.663 1.519 -17.321 1.00 78.75 223 VAL A C 1
ATOM 1760 O O . VAL A 1 223 ? 3.399 1.456 -18.525 1.00 78.75 223 VAL A O 1
ATOM 1763 N N . ILE A 1 224 ? 3.263 2.534 -16.564 1.00 80.81 224 ILE A N 1
ATOM 1764 C CA . ILE A 1 224 ? 2.518 3.692 -17.047 1.00 80.81 224 ILE A CA 1
ATOM 1765 C C . ILE A 1 224 ? 3.497 4.857 -17.131 1.00 80.81 224 ILE A C 1
ATOM 1767 O O . ILE A 1 224 ? 3.920 5.431 -16.129 1.00 80.81 224 ILE A O 1
ATOM 1771 N N . GLY A 1 225 ? 3.885 5.178 -18.364 1.00 70.75 225 GLY A N 1
ATOM 1772 C CA . GLY A 1 225 ? 4.918 6.170 -18.629 1.00 70.75 225 GLY A CA 1
ATOM 1773 C C . GLY A 1 225 ? 4.434 7.596 -18.383 1.00 70.75 225 GLY A C 1
ATOM 1774 O O . GLY A 1 225 ? 3.502 8.073 -19.032 1.00 70.75 225 GLY A O 1
ATOM 1775 N N . GLY A 1 226 ? 5.149 8.329 -17.540 1.00 63.81 226 GLY A N 1
ATOM 1776 C CA . GLY A 1 226 ? 4.881 9.732 -17.262 1.00 63.81 226 GLY A CA 1
ATOM 1777 C C . GLY A 1 226 ? 5.370 10.689 -18.355 1.00 63.81 226 GLY A C 1
ATOM 1778 O O . GLY A 1 226 ? 6.030 11.671 -18.063 1.00 63.81 226 GLY A O 1
ATOM 1779 N N . ARG A 1 227 ? 5.134 10.458 -19.650 1.00 56.66 227 ARG A N 1
ATOM 1780 C CA . ARG A 1 227 ? 5.749 11.327 -20.678 1.00 56.66 227 ARG A CA 1
ATOM 1781 C C . ARG A 1 227 ? 4.954 12.589 -20.999 1.00 56.66 227 ARG A C 1
ATOM 1783 O O . ARG A 1 227 ? 3.806 12.532 -21.420 1.00 56.66 227 ARG A O 1
ATOM 1790 N N . ASN A 1 228 ? 5.667 13.716 -20.991 1.00 43.00 228 ASN A N 1
ATOM 1791 C CA . ASN A 1 228 ? 5.290 14.939 -21.689 1.00 43.00 228 ASN A CA 1
ATOM 1792 C C . ASN A 1 228 ? 5.901 14.935 -23.105 1.00 43.00 228 ASN A C 1
ATOM 1794 O O . ASN A 1 228 ? 6.957 15.517 -23.342 1.00 43.00 228 ASN A O 1
ATOM 1798 N N . LYS A 1 229 ? 5.279 14.263 -24.082 1.00 36.84 229 LYS A N 1
ATOM 1799 C CA . LYS A 1 229 ? 5.655 14.449 -25.499 1.00 36.84 229 LYS A CA 1
ATOM 1800 C C . LYS A 1 229 ? 4.859 15.608 -26.102 1.00 36.84 229 LYS A C 1
ATOM 1802 O O . LYS A 1 229 ? 4.016 15.405 -26.965 1.00 36.84 229 LYS A O 1
ATOM 1807 N N . CYS A 1 230 ? 5.136 16.833 -25.662 1.00 34.78 230 CYS A N 1
ATOM 1808 C CA . CYS A 1 230 ? 4.714 18.028 -26.392 1.00 34.78 230 CYS A CA 1
ATOM 1809 C C . CYS A 1 230 ? 5.865 19.035 -26.487 1.00 34.78 230 CYS A C 1
ATOM 1811 O O . CYS A 1 230 ? 5.858 20.107 -25.890 1.00 34.78 230 CYS A O 1
ATOM 1813 N N . THR A 1 231 ? 6.882 18.695 -27.277 1.00 41.22 231 THR A N 1
ATOM 1814 C CA . THR A 1 231 ? 7.762 19.693 -27.887 1.00 41.22 231 THR A CA 1
ATOM 1815 C C . THR A 1 231 ? 7.030 20.322 -29.071 1.00 41.22 231 THR A C 1
ATOM 1817 O O . THR A 1 231 ? 7.244 19.966 -30.226 1.00 41.22 231 THR A O 1
ATOM 1820 N N . ARG A 1 232 ? 6.166 21.307 -28.811 1.00 34.78 232 ARG A N 1
ATOM 1821 C CA . ARG A 1 232 ? 5.809 22.291 -29.838 1.00 34.78 232 ARG A CA 1
ATOM 1822 C C . ARG A 1 232 ? 5.994 23.688 -29.273 1.00 34.78 232 ARG A C 1
ATOM 1824 O O . ARG A 1 232 ? 5.193 24.167 -28.481 1.00 34.78 2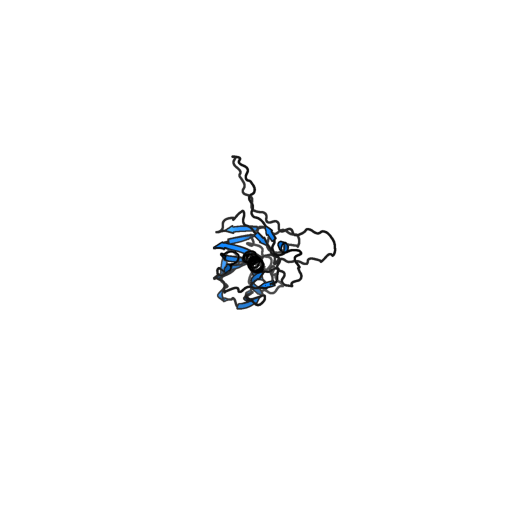32 ARG A O 1
ATOM 1831 N N . LYS A 1 233 ? 7.074 24.346 -29.712 1.00 41.22 233 LYS A N 1
ATOM 1832 C CA . LYS A 1 233 ? 7.235 25.803 -29.634 1.00 41.22 233 LYS A CA 1
ATOM 1833 C C . LYS A 1 233 ? 5.929 26.455 -30.104 1.00 41.22 233 LYS A C 1
ATOM 1835 O O . LYS A 1 233 ? 5.629 26.415 -31.296 1.00 41.22 233 LYS A O 1
ATOM 1840 N N . ARG A 1 234 ? 5.185 27.086 -29.197 1.00 35.03 234 ARG A N 1
ATOM 1841 C CA . ARG A 1 234 ? 4.423 28.303 -29.493 1.00 35.03 234 ARG A CA 1
ATOM 1842 C C . ARG A 1 234 ? 4.076 29.035 -28.204 1.00 35.03 234 ARG A C 1
ATOM 1844 O O . ARG A 1 234 ? 3.522 28.464 -27.274 1.00 35.03 234 ARG A O 1
ATOM 1851 N N . SER A 1 235 ? 4.458 30.306 -28.181 1.00 42.03 235 SER A N 1
ATOM 1852 C CA . SER A 1 235 ? 4.079 31.293 -27.180 1.00 42.03 235 SER A CA 1
ATOM 1853 C C . SER A 1 235 ? 2.563 31.462 -27.130 1.00 42.03 235 SER A C 1
ATOM 1855 O O . SER A 1 235 ? 1.927 31.600 -28.175 1.00 42.03 235 SER A O 1
ATOM 1857 N N . GLY A 1 236 ? 2.007 31.543 -25.928 1.00 36.62 236 GLY A N 1
ATOM 1858 C CA . GLY A 1 236 ? 0.614 31.917 -25.706 1.00 36.62 236 GLY A CA 1
ATOM 1859 C C . GLY A 1 236 ? 0.087 31.251 -24.447 1.00 36.62 236 GLY A C 1
ATOM 1860 O O . GLY A 1 236 ? 0.163 30.035 -24.325 1.00 36.62 236 GLY A O 1
ATOM 1861 N N . ARG A 1 237 ? -0.384 32.062 -23.493 1.00 46.47 237 ARG A N 1
ATOM 1862 C CA . ARG A 1 237 ? -0.945 31.643 -22.199 1.00 46.47 237 ARG A CA 1
ATOM 1863 C C . ARG A 1 237 ? -1.821 30.394 -22.333 1.00 46.47 237 ARG A C 1
ATOM 1865 O O . ARG A 1 237 ? -2.764 30.405 -23.118 1.00 46.47 237 ARG A O 1
ATOM 1872 N N . GLN A 1 238 ? -1.593 29.393 -21.485 1.00 33.34 238 GLN A N 1
ATOM 1873 C CA . GLN A 1 238 ? -2.603 28.375 -21.215 1.00 33.34 238 GLN A CA 1
ATOM 1874 C C . GLN A 1 238 ? -2.806 28.205 -19.712 1.00 33.34 238 GLN A C 1
ATOM 1876 O O . GLN A 1 238 ? -1.911 27.812 -18.966 1.00 33.34 238 GLN A O 1
ATOM 1881 N N . ALA A 1 239 ? -4.017 28.574 -19.305 1.00 34.94 239 ALA A N 1
ATOM 1882 C CA . ALA A 1 239 ? -4.654 28.184 -18.065 1.00 34.94 239 ALA A CA 1
ATOM 1883 C C . ALA A 1 239 ? -4.967 26.676 -18.079 1.00 34.94 239 ALA A C 1
ATOM 1885 O O . ALA A 1 239 ? -5.205 26.106 -19.142 1.00 34.94 239 ALA A O 1
ATOM 1886 N N . GLY A 1 240 ? -5.012 26.074 -16.885 1.00 32.94 240 GLY A N 1
ATOM 1887 C CA . GLY A 1 240 ? -5.573 24.739 -16.643 1.00 32.94 240 GLY A CA 1
ATOM 1888 C C . GLY A 1 240 ? -4.572 23.584 -16.719 1.00 32.94 240 GLY A C 1
ATOM 1889 O O . GLY A 1 240 ? -4.566 22.827 -17.683 1.00 32.94 240 GLY A O 1
ATOM 1890 N N . LYS A 1 241 ? -3.752 23.403 -15.674 1.00 33.69 241 LYS A N 1
ATOM 1891 C CA . LYS A 1 241 ? -3.040 22.135 -15.439 1.00 33.69 241 LYS A CA 1
ATOM 1892 C C . LYS A 1 241 ? -4.068 21.102 -14.960 1.00 33.69 241 LYS A C 1
ATOM 1894 O O . LYS A 1 241 ? -4.572 21.227 -13.849 1.00 33.69 241 LYS A O 1
ATOM 1899 N N . LEU A 1 242 ? -4.410 20.137 -15.810 1.00 28.95 242 LEU A N 1
ATOM 1900 C CA . LEU A 1 242 ? -5.302 19.025 -15.469 1.00 28.95 242 LEU A CA 1
ATOM 1901 C C . LEU A 1 242 ? -4.557 17.968 -14.628 1.00 28.95 242 LEU A C 1
ATOM 1903 O O . LEU A 1 242 ? -3.370 17.735 -14.880 1.00 28.95 242 LEU A O 1
ATOM 1907 N N . PRO A 1 243 ? -5.221 17.320 -13.653 1.00 31.09 243 PRO A N 1
ATOM 1908 C CA . PRO A 1 243 ? -4.656 16.185 -12.934 1.00 31.09 243 PRO A CA 1
ATOM 1909 C C . PRO A 1 243 ? -4.509 14.969 -13.859 1.00 31.09 243 PRO A C 1
ATOM 1911 O O . PRO A 1 243 ? -5.297 14.759 -14.782 1.00 31.09 243 PRO A O 1
ATOM 1914 N N . VAL A 1 244 ? -3.473 14.174 -13.601 1.00 34.22 244 VAL A N 1
ATOM 1915 C CA . VAL A 1 244 ? -3.187 12.919 -14.303 1.00 34.22 244 VAL A CA 1
ATOM 1916 C C . VAL A 1 244 ? -4.334 11.937 -14.048 1.00 34.22 244 VAL A C 1
ATOM 1918 O O . VAL A 1 244 ? -4.602 11.559 -12.912 1.00 34.22 244 VAL A O 1
ATOM 1921 N N . ALA A 1 245 ? -5.025 11.529 -15.112 1.00 25.67 245 ALA A N 1
ATOM 1922 C CA . ALA A 1 245 ? -5.969 10.424 -15.076 1.00 25.67 245 ALA A CA 1
ATOM 1923 C C . ALA A 1 245 ? -5.189 9.111 -15.218 1.00 25.67 245 ALA A C 1
ATOM 1925 O O . ALA A 1 245 ? -4.662 8.810 -16.286 1.00 25.67 245 ALA A O 1
ATOM 1926 N N . LEU A 1 246 ? -5.110 8.334 -14.142 1.00 32.88 246 LEU A N 1
ATOM 1927 C CA . LEU A 1 246 ? -4.572 6.978 -14.175 1.00 32.88 246 LEU A CA 1
ATOM 1928 C C . LEU A 1 246 ? -5.678 6.028 -14.677 1.00 32.88 246 LEU A C 1
ATOM 1930 O O . LEU A 1 246 ? -6.665 5.803 -13.993 1.00 32.88 246 LEU A O 1
ATOM 1934 N N . LEU A 1 247 ? -5.571 5.527 -15.910 1.00 24.61 247 LEU A N 1
ATOM 1935 C CA . LEU A 1 247 ? -6.513 4.539 -16.448 1.00 24.61 247 LEU A CA 1
ATOM 1936 C C . LEU A 1 247 ? -6.027 3.122 -16.108 1.00 24.61 247 LEU A C 1
ATOM 1938 O O . LEU A 1 247 ? -5.244 2.539 -16.849 1.00 24.61 247 LEU A O 1
ATOM 1942 N N . LEU A 1 248 ? -6.516 2.540 -15.013 1.00 29.58 248 LEU A N 1
ATOM 1943 C CA . LEU A 1 248 ? -6.493 1.088 -14.813 1.00 29.58 248 LEU A CA 1
ATOM 1944 C C . LEU A 1 248 ? -7.741 0.449 -15.434 1.00 29.58 248 LEU A C 1
ATOM 1946 O O . LEU A 1 248 ? -8.729 0.196 -14.758 1.00 29.58 248 LEU A O 1
ATOM 1950 N N . GLY A 1 249 ? -7.698 0.206 -16.743 1.00 23.64 249 GLY A N 1
ATOM 1951 C CA . GLY A 1 249 ? -8.639 -0.670 -17.438 1.00 23.64 249 GLY A CA 1
ATOM 1952 C C . GLY A 1 249 ? -7.883 -1.867 -18.001 1.00 23.64 249 GLY A C 1
ATOM 1953 O O . GLY A 1 249 ? -7.119 -1.711 -18.948 1.00 23.64 249 GLY A O 1
ATOM 1954 N N . VAL A 1 250 ? -8.071 -3.060 -17.434 1.00 26.52 250 VAL A N 1
ATOM 1955 C CA . VAL A 1 250 ? -7.550 -4.292 -18.044 1.00 26.52 250 VAL A CA 1
ATOM 1956 C C . VAL A 1 250 ? -8.629 -4.895 -18.931 1.00 26.52 250 VAL A C 1
ATOM 1958 O O . VAL A 1 250 ? -9.628 -5.395 -18.422 1.00 26.52 250 VAL A O 1
ATOM 1961 N N . GLN A 1 251 ? -8.387 -4.892 -20.242 1.00 24.00 251 GLN A N 1
ATOM 1962 C CA . GLN A 1 251 ? -8.573 -6.050 -21.125 1.00 24.00 251 GLN A CA 1
ATOM 1963 C C . GLN A 1 251 ? -7.936 -5.779 -22.499 1.00 24.00 251 GLN A C 1
ATOM 1965 O O . GLN A 1 251 ? -8.166 -4.730 -23.097 1.00 24.00 251 GLN A O 1
ATOM 1970 N N . PRO A 1 252 ? -7.225 -6.773 -23.053 1.00 27.02 252 PRO A N 1
ATOM 1971 C CA . PRO A 1 252 ? -7.525 -7.177 -24.418 1.00 27.02 252 PRO A CA 1
ATOM 1972 C C . PRO A 1 252 ? -7.782 -8.684 -24.463 1.00 27.02 252 PRO A C 1
ATOM 1974 O O . PRO A 1 252 ? -6.876 -9.502 -24.323 1.00 27.02 252 PRO A O 1
ATOM 1977 N N . GLY A 1 253 ? -9.044 -9.060 -24.662 1.00 25.09 253 GLY A N 1
ATOM 1978 C CA . GLY A 1 253 ? -9.395 -10.420 -25.045 1.00 25.09 253 GLY A CA 1
ATOM 1979 C C . GLY A 1 253 ? -9.294 -10.578 -26.558 1.00 25.09 253 GLY A C 1
ATOM 1980 O O . GLY A 1 253 ? -9.981 -9.872 -27.288 1.00 25.09 253 GLY A O 1
ATOM 1981 N N . THR A 1 254 ? -8.519 -11.557 -27.028 1.00 26.27 254 THR A N 1
ATOM 1982 C CA . THR A 1 254 ? -8.890 -12.307 -28.237 1.00 26.27 254 THR A CA 1
ATOM 1983 C C . THR A 1 254 ? -8.723 -13.812 -27.989 1.00 26.27 254 THR A C 1
ATOM 1985 O O . THR A 1 254 ? -7.628 -14.349 -27.932 1.00 26.27 254 THR A O 1
ATOM 1988 N N . ASN A 1 255 ? -9.871 -14.465 -27.778 1.00 29.02 255 ASN A N 1
ATOM 1989 C CA . ASN A 1 255 ? -10.231 -15.844 -28.132 1.00 29.02 255 ASN A CA 1
ATOM 1990 C C . ASN A 1 255 ? -9.198 -16.984 -27.980 1.00 29.02 255 ASN A C 1
ATOM 1992 O O . ASN A 1 255 ? -8.471 -17.297 -28.916 1.00 29.02 255 ASN A O 1
ATOM 1996 N N . LYS A 1 256 ? -9.321 -17.773 -26.902 1.00 27.59 256 LYS A N 1
ATOM 1997 C CA . LYS A 1 256 ? -10.027 -19.082 -26.847 1.00 27.59 256 LYS A CA 1
ATOM 1998 C C . LYS A 1 256 ? -9.677 -19.774 -25.520 1.00 27.59 256 LYS A C 1
ATOM 2000 O O . LYS A 1 256 ? -8.519 -20.081 -25.273 1.00 27.59 256 LYS A O 1
ATOM 2005 N N . GLY A 1 257 ? -10.693 -20.036 -24.697 1.00 23.48 257 GLY A N 1
ATOM 2006 C CA . GLY A 1 257 ? -10.555 -20.654 -23.371 1.00 23.48 257 GLY A CA 1
ATOM 2007 C C . GLY A 1 257 ? -10.794 -19.635 -22.261 1.00 23.48 257 GLY A C 1
ATOM 2008 O O . GLY A 1 257 ? -9.856 -19.080 -21.701 1.00 23.48 257 GLY A O 1
ATOM 2009 N N . SER A 1 258 ? -12.063 -19.335 -21.988 1.00 21.91 258 SER A N 1
ATOM 2010 C CA . SER A 1 258 ? -12.477 -18.371 -20.968 1.00 21.91 258 SER A CA 1
ATOM 2011 C C . SER A 1 258 ? -12.132 -18.880 -19.567 1.00 21.91 258 SER A C 1
ATOM 2013 O O . SER A 1 258 ? -12.907 -19.612 -18.954 1.00 21.91 258 SER A O 1
ATOM 2015 N N . VAL A 1 259 ? -10.966 -18.478 -19.062 1.00 20.66 259 VAL A N 1
ATOM 2016 C CA . VAL A 1 259 ? -10.677 -18.467 -17.628 1.00 20.66 259 VAL A CA 1
ATOM 2017 C C . VAL A 1 259 ? -11.369 -17.239 -17.044 1.00 20.66 259 VAL A C 1
ATOM 2019 O O . VAL A 1 259 ? -11.062 -16.099 -17.387 1.00 20.66 259 VAL A O 1
ATOM 2022 N N . GLU A 1 260 ? -12.353 -17.493 -16.191 1.00 20.53 260 GLU A N 1
ATOM 2023 C CA . GLU A 1 260 ? -13.057 -16.500 -15.388 1.00 20.53 260 GLU A CA 1
ATOM 2024 C C . GLU A 1 260 ? -12.056 -15.833 -14.422 1.00 20.53 260 GLU A C 1
ATOM 2026 O O . GLU A 1 260 ? -11.643 -16.424 -13.423 1.00 20.53 260 GLU A O 1
ATOM 2031 N N . LEU A 1 261 ? -11.622 -14.606 -14.728 1.00 22.14 261 LEU A N 1
ATOM 2032 C CA . LEU A 1 261 ? -10.792 -13.804 -13.826 1.00 22.14 261 LEU A CA 1
ATOM 2033 C C . LEU A 1 261 ? -11.653 -13.289 -12.667 1.00 22.14 261 LEU A C 1
ATOM 2035 O O . LEU A 1 261 ? -12.253 -12.215 -12.724 1.00 22.14 261 LEU A O 1
ATOM 2039 N N . LYS A 1 262 ? -11.699 -14.062 -11.582 1.00 20.25 262 LYS A N 1
ATOM 2040 C CA . LYS A 1 262 ? -12.165 -13.576 -10.282 1.00 20.25 262 LYS A CA 1
ATOM 2041 C C . LYS A 1 262 ? -11.072 -12.679 -9.676 1.00 20.25 262 LYS A C 1
ATOM 2043 O O . LYS A 1 262 ? -10.007 -13.160 -9.313 1.00 20.25 262 LYS A O 1
ATOM 2048 N N . LYS A 1 263 ? -11.355 -11.368 -9.655 1.00 25.42 263 LYS A N 1
ATOM 2049 C CA . LYS A 1 263 ? -10.896 -10.279 -8.747 1.00 25.42 263 LYS A CA 1
ATOM 2050 C C . LYS A 1 263 ? -10.061 -10.742 -7.520 1.00 25.42 263 LYS A C 1
ATOM 2052 O O . LYS A 1 263 ? -10.400 -11.752 -6.922 1.00 25.42 263 LYS A O 1
ATOM 2057 N N . CYS A 1 264 ? -9.031 -10.056 -7.008 1.00 23.75 264 CYS A N 1
ATOM 2058 C CA . CYS A 1 264 ? -8.769 -8.616 -6.871 1.00 23.75 264 CYS A CA 1
ATOM 2059 C C . CYS A 1 264 ? -7.248 -8.340 -6.865 1.00 23.75 264 CYS A C 1
ATOM 2061 O O . CYS A 1 264 ? -6.518 -9.016 -6.146 1.00 23.75 264 CYS A O 1
ATOM 2063 N N . VAL A 1 265 ? -6.784 -7.293 -7.559 1.00 42.31 265 VAL A N 1
ATOM 2064 C CA . VAL A 1 265 ? -5.635 -6.496 -7.075 1.00 42.31 265 VAL A CA 1
ATOM 2065 C C . VAL A 1 265 ? -6.051 -6.000 -5.688 1.00 42.31 265 VAL A C 1
ATOM 2067 O O . VAL A 1 265 ? -7.178 -5.518 -5.582 1.00 42.31 265 VAL A O 1
ATOM 2070 N N . ALA A 1 266 ? -5.257 -6.178 -4.626 1.00 49.88 266 ALA A N 1
ATOM 2071 C CA . ALA A 1 266 ? -5.632 -5.711 -3.284 1.00 49.88 266 ALA A CA 1
ATOM 2072 C C . ALA A 1 266 ? -6.008 -4.214 -3.376 1.00 49.88 266 ALA A C 1
ATOM 2074 O O . ALA A 1 266 ? -5.126 -3.397 -3.628 1.00 49.88 266 ALA A O 1
ATOM 2075 N N . PRO A 1 267 ? -7.303 -3.849 -3.289 1.00 53.12 267 PRO A N 1
ATOM 2076 C CA . PRO A 1 267 ? -7.837 -2.712 -4.051 1.00 53.12 267 PRO A CA 1
ATOM 2077 C C . PRO A 1 267 ? -7.378 -1.336 -3.562 1.00 53.12 267 PRO A C 1
ATOM 2079 O O . PRO A 1 267 ? -7.661 -0.334 -4.208 1.00 53.12 267 PRO A O 1
ATOM 2082 N N . SER A 1 268 ? -6.646 -1.289 -2.453 1.00 58.62 268 SER A N 1
ATOM 2083 C CA . SER A 1 268 ? -6.237 -0.058 -1.801 1.00 58.62 268 SER A CA 1
ATOM 2084 C C . SER A 1 268 ? -4.755 0.006 -1.455 1.00 58.62 268 SER A C 1
ATOM 2086 O O . SER A 1 268 ? -4.393 0.867 -0.663 1.00 58.62 268 SER A O 1
ATOM 2088 N N . LEU A 1 269 ? -3.899 -0.891 -1.960 1.00 69.56 269 LEU A N 1
ATOM 2089 C CA . LEU A 1 269 ? -2.454 -0.792 -1.737 1.00 69.56 269 LEU A CA 1
ATOM 2090 C C . LEU A 1 269 ? -1.830 0.196 -2.728 1.00 69.56 269 LEU A C 1
ATOM 2092 O O . LEU A 1 269 ? -1.973 0.038 -3.938 1.00 69.56 269 LEU A O 1
ATOM 2096 N N . TYR A 1 270 ? -1.103 1.177 -2.203 1.00 74.31 270 TYR A N 1
ATOM 2097 C CA . TYR A 1 270 ? -0.400 2.186 -2.981 1.00 74.31 270 TYR A CA 1
ATOM 2098 C C . TYR A 1 270 ? 1.035 2.298 -2.511 1.00 74.31 270 TYR A C 1
ATOM 2100 O O . TYR A 1 270 ? 1.298 2.382 -1.310 1.00 74.31 270 TYR A O 1
ATOM 2108 N N . GLU A 1 271 ? 1.946 2.374 -3.466 1.00 75.69 271 GLU A N 1
ATOM 2109 C CA . GLU A 1 271 ? 3.366 2.482 -3.198 1.00 75.69 271 GLU A CA 1
ATOM 2110 C C . GLU A 1 271 ? 3.988 3.527 -4.114 1.00 75.69 271 GLU A C 1
ATOM 2112 O O . GLU A 1 271 ? 3.641 3.617 -5.292 1.00 75.69 271 GLU A O 1
ATOM 2117 N N . VAL A 1 272 ? 4.906 4.321 -3.566 1.00 65.81 272 VAL A N 1
ATOM 2118 C CA . VAL A 1 272 ? 5.789 5.171 -4.360 1.00 65.81 272 VAL A CA 1
ATOM 2119 C C . VAL A 1 272 ? 7.222 5.009 -3.879 1.00 65.81 272 VAL A C 1
ATOM 2121 O O . VAL A 1 272 ? 7.497 5.009 -2.677 1.00 65.81 272 VAL A O 1
ATOM 2124 N N . LYS A 1 273 ? 8.135 4.884 -4.839 1.00 74.69 273 LYS A N 1
ATOM 2125 C CA . LYS A 1 273 ? 9.570 4.749 -4.606 1.00 74.69 273 LYS A CA 1
ATOM 2126 C C . LYS A 1 273 ? 10.218 6.131 -4.565 1.00 74.69 273 LYS A C 1
ATOM 2128 O O . LYS A 1 273 ? 9.993 6.958 -5.448 1.00 74.69 273 LYS A O 1
ATOM 2133 N N . GLU A 1 274 ? 11.030 6.380 -3.548 1.00 68.25 274 GLU A N 1
ATOM 2134 C CA . GLU A 1 274 ? 12.010 7.463 -3.541 1.00 68.25 274 GLU A CA 1
ATOM 2135 C C . GLU A 1 274 ? 13.393 6.869 -3.785 1.00 68.25 274 GLU A C 1
ATOM 2137 O O . GLU A 1 274 ? 13.808 5.963 -3.068 1.00 68.25 274 GLU A O 1
ATOM 2142 N N . VAL A 1 275 ? 14.100 7.403 -4.776 1.00 66.12 275 VAL A N 1
ATOM 2143 C CA . VAL A 1 275 ? 15.456 6.989 -5.135 1.00 66.12 275 VAL A CA 1
ATOM 2144 C C . VAL A 1 275 ? 16.449 8.006 -4.566 1.00 66.12 275 VAL A C 1
ATOM 2146 O O . VAL A 1 275 ? 16.299 9.205 -4.816 1.00 66.12 275 VAL A O 1
ATOM 2149 N N . GLN A 1 276 ? 17.430 7.525 -3.801 1.00 58.44 276 GLN A N 1
ATOM 2150 C CA . GLN A 1 276 ? 18.454 8.304 -3.095 1.00 58.44 276 GLN A CA 1
ATOM 2151 C C . GLN A 1 276 ? 19.838 8.123 -3.712 1.00 58.44 276 GLN A C 1
ATOM 2153 O O . GLN A 1 276 ? 20.181 6.975 -4.080 1.00 58.44 276 GLN A O 1
#

pLDDT: mean 75.94, std 23.65, range [20.25, 98.75]

Secondary structure (DSSP, 8-state):
--------SSSSSSTHHHHHHHHHHHHHHHHHHHHHTT-------EEEEEES-SEE-TTS-SEEEEEEEEEETTTTEEE--PPPSEEEEEETTEEEE-GGGPEEEEETTEEEEEEEEE--SSEEEEEEEEPPPEEETTTTEEEEEEEEEEEEETT--TTTTS----SEEEEESS-SSSPPTTPPP-EEEEETTEE-TT--EEEE---TTS----SSGGGTEEEE-----------------PPP----------SS--------S-TTEEEEEEE-

Radius of gyration: 28.41 Å; chains: 1; bounding box: 102×66×77 Å

Foldseek 3Di:
DDDDDDDDDDPDPDPPPPVVVVVVVVVVVVVVVVVVVPPPPQQDKAWDWFWPAQEAAPPHAQKIKIKTFIALQLVQAGDAFDQFPFKWKDWPNDTDGCSVQWDWDDRSNYTITIHTDGHDDWTKIKIWTWGPFDQDPVVRFTKIKTKIFIGGHHPDDPDQQPDPQDQKWWRWPDRLPPDDAQDFTFTFIDHNNHGDQQDKDKDAARCVVNPDDDPDPCNRIPIDGRDDPDPDDDDDDDDDDDGDGHGPGDDDDDDDDDDPDDDDRSRTMIIDMDTD

Sequence (276 aa):
MAFFCGLNQLNQKKEGGGEKMMKKVFFLAVMIVVVGCFGSTAFAHFGMIIPSDTMVMQGDKRVVKVVASFSHPFEGNGMELAKPVQFGVMTRGKKQGLLSQLKEIKVFGHKAWELDYRVKRPGVYAFYLEPKPYWEPAEDKYIVHYTKTIISAFGDEEGWDEPVGLKTEIVSLTRPFGLYAGNVFQGVVLLDGKPAPYSEVEVEYYNKDGRAKAPTDYMVTQVIGGRNKCTRKRSGRQAGKLPVALLLGVQPGTNKGSVELKKCVAPSLYEVKEVQ